Protein AF-A0A510X536-F1 (afdb_monomer_lite)

pLDDT: mean 77.03, std 16.43, range [32.5, 93.69]

Foldseek 3Di:
DVVVVVVCVVVVVVVVVVVCVCVPVVVVVVVVVVVVVVVVVVVVLVVLVVLLVVLVVVCVVPVPDPVSQVSNQVSLCVNLVAGDGSVLLVLLVVDPHSPLLSVLSSVCRQFWDQDPNAIFGPDPPRAQDAPVNLVVLLVVLVVLCVVLVVLLVQLVVCVVVVVDDVVVSVVSNVVSVVSVVVSVVSVVVSVNSVSSNVSNCSRVDPDSPVVPPPDDD

Structure (mmCIF, N/CA/C/O backbone):
data_AF-A0A510X536-F1
#
_entry.id   AF-A0A510X536-F1
#
loop_
_atom_site.group_PDB
_atom_site.id
_atom_site.type_symbol
_atom_site.label_atom_id
_atom_site.label_alt_id
_atom_site.label_comp_id
_atom_site.label_asym_id
_atom_site.label_entity_id
_atom_site.label_seq_id
_atom_site.pdbx_PDB_ins_code
_atom_site.Cartn_x
_atom_site.Cartn_y
_atom_site.Cartn_z
_atom_site.occupancy
_atom_site.B_iso_or_equiv
_atom_site.auth_seq_id
_atom_site.auth_comp_id
_atom_site.auth_asym_id
_atom_site.auth_atom_id
_atom_site.pdbx_PDB_model_num
ATOM 1 N N . MET A 1 1 ? 23.238 -18.818 -50.442 1.00 44.91 1 MET A N 1
ATOM 2 C CA . MET A 1 1 ? 22.640 -18.581 -49.105 1.00 44.91 1 MET A CA 1
ATOM 3 C C . MET A 1 1 ? 21.153 -18.200 -49.123 1.00 44.91 1 MET A C 1
ATOM 5 O O . MET A 1 1 ? 20.556 -18.177 -48.061 1.00 44.91 1 MET A O 1
ATOM 9 N N . LEU A 1 2 ? 20.514 -17.991 -50.284 1.00 41.12 2 LEU A N 1
ATOM 10 C CA . LEU A 1 2 ? 19.054 -17.829 -50.391 1.00 41.12 2 LEU A CA 1
ATOM 11 C C . LEU A 1 2 ? 18.176 -19.094 -50.187 1.00 41.12 2 LEU A C 1
ATOM 13 O O . LEU A 1 2 ? 17.026 -18.912 -49.797 1.00 41.12 2 LEU A O 1
ATOM 17 N N . PRO A 1 3 ? 18.634 -20.356 -50.372 1.00 47.81 3 PRO A N 1
ATOM 18 C CA . PRO A 1 3 ? 17.724 -21.505 -50.254 1.00 47.81 3 PRO A CA 1
ATOM 19 C C . PRO A 1 3 ? 17.401 -21.913 -48.803 1.00 47.81 3 PRO A C 1
ATOM 21 O O . PRO A 1 3 ? 16.377 -22.538 -48.567 1.00 47.81 3 PRO A O 1
ATOM 24 N N . LEU A 1 4 ? 18.211 -21.502 -47.818 1.00 45.06 4 LEU A N 1
ATOM 25 C CA . LEU A 1 4 ? 18.007 -21.838 -46.396 1.00 45.06 4 LEU A CA 1
ATOM 26 C C . LEU A 1 4 ? 16.890 -21.022 -45.716 1.00 45.06 4 LEU A C 1
ATOM 28 O O . LEU A 1 4 ? 16.351 -21.443 -44.695 1.00 45.06 4 LEU A O 1
ATOM 32 N N . LEU A 1 5 ? 16.528 -19.859 -46.271 1.00 42.78 5 LEU A N 1
ATOM 33 C CA . LEU A 1 5 ? 15.439 -19.018 -45.753 1.00 42.78 5 LEU A CA 1
ATOM 34 C C . LEU A 1 5 ? 14.058 -19.491 -46.235 1.00 42.78 5 LEU A C 1
ATOM 36 O O . LEU A 1 5 ? 13.079 -19.352 -45.505 1.00 42.78 5 LEU A O 1
ATOM 40 N N . ALA A 1 6 ? 13.984 -20.105 -47.420 1.00 45.59 6 ALA A N 1
ATOM 41 C CA . ALA A 1 6 ? 12.736 -20.621 -47.984 1.00 45.59 6 ALA A CA 1
ATOM 42 C C . ALA A 1 6 ? 12.195 -21.847 -47.219 1.00 45.59 6 ALA A C 1
ATOM 44 O O . ALA A 1 6 ? 10.983 -22.013 -47.104 1.00 45.59 6 ALA A O 1
ATOM 45 N N . GLU A 1 7 ? 13.073 -22.660 -46.622 1.00 48.22 7 GLU A N 1
ATOM 46 C CA . GLU A 1 7 ? 12.684 -23.837 -45.825 1.00 48.22 7 GLU A CA 1
ATOM 47 C C . GLU A 1 7 ? 12.136 -23.496 -44.428 1.00 48.22 7 GLU A C 1
ATOM 49 O O . GLU A 1 7 ? 11.377 -24.272 -43.848 1.00 48.22 7 GLU A O 1
ATOM 54 N N . LYS A 1 8 ? 12.485 -22.329 -43.872 1.00 44.97 8 LYS A N 1
ATOM 55 C CA . LYS A 1 8 ? 12.095 -21.922 -42.507 1.00 44.97 8 LYS A CA 1
ATOM 56 C C . LYS A 1 8 ? 10.758 -21.168 -42.450 1.00 44.97 8 LYS A C 1
ATOM 58 O O . LYS A 1 8 ? 10.132 -21.130 -41.390 1.00 44.97 8 LYS A O 1
ATOM 63 N N . LEU A 1 9 ? 10.297 -20.603 -43.571 1.00 46.28 9 LEU A N 1
ATOM 64 C CA . LEU A 1 9 ? 9.018 -19.884 -43.673 1.00 46.28 9 LEU A CA 1
ATOM 65 C C . LEU A 1 9 ? 7.777 -20.716 -43.268 1.00 46.28 9 LEU A C 1
ATOM 67 O O . LEU A 1 9 ? 6.958 -20.200 -42.504 1.00 46.28 9 LEU A O 1
ATOM 71 N N . PRO A 1 10 ? 7.610 -21.984 -43.704 1.00 51.50 10 PRO A N 1
ATOM 72 C CA . PRO A 1 10 ? 6.426 -22.770 -43.343 1.00 51.50 10 PRO A CA 1
ATOM 73 C C . PRO A 1 10 ? 6.429 -23.225 -41.873 1.00 51.50 10 PRO A C 1
ATOM 75 O O . PRO A 1 10 ? 5.369 -23.360 -41.267 1.00 51.50 10 PRO A O 1
ATOM 78 N N . GLN A 1 11 ? 7.600 -23.401 -41.248 1.00 53.62 11 GLN A N 1
ATOM 79 C CA . GLN A 1 11 ? 7.686 -23.737 -39.817 1.00 53.62 11 GLN A CA 1
ATOM 80 C C . GLN A 1 11 ? 7.269 -22.559 -38.919 1.00 53.62 11 GLN A C 1
ATOM 82 O O . GLN A 1 11 ? 6.627 -22.765 -37.888 1.00 53.62 11 GLN A O 1
ATOM 87 N N . LEU A 1 12 ? 7.562 -21.322 -39.336 1.00 50.81 12 LEU A N 1
ATOM 88 C CA . LEU A 1 12 ? 7.109 -20.106 -38.654 1.00 50.81 12 LEU A CA 1
ATOM 89 C C . LEU A 1 12 ? 5.592 -19.899 -38.774 1.00 50.81 12 LEU A C 1
ATOM 91 O O . LEU A 1 12 ? 4.971 -19.459 -37.809 1.00 50.81 12 LEU A O 1
ATOM 95 N N . SER A 1 13 ? 4.974 -20.262 -39.906 1.00 55.88 13 SER A N 1
ATOM 96 C CA . SER A 1 13 ? 3.520 -20.119 -40.076 1.00 55.88 13 SER A CA 1
ATOM 97 C C . SER A 1 13 ? 2.725 -21.137 -39.251 1.00 55.88 13 SER A C 1
ATOM 99 O O . SER A 1 13 ? 1.647 -20.806 -38.764 1.00 55.88 13 SER A O 1
ATOM 101 N N . ILE A 1 14 ? 3.263 -22.347 -39.046 1.00 57.50 14 ILE A N 1
ATOM 102 C CA . ILE A 1 14 ? 2.654 -23.386 -38.196 1.00 57.50 14 ILE A CA 1
ATOM 103 C C . ILE A 1 14 ? 2.808 -23.038 -36.706 1.00 57.50 14 ILE A C 1
ATOM 105 O O . ILE A 1 14 ? 1.866 -23.192 -35.930 1.00 57.50 14 ILE A O 1
ATOM 109 N N . ALA A 1 15 ? 3.964 -22.507 -36.295 1.00 58.28 15 ALA A N 1
ATOM 110 C CA . ALA A 1 15 ? 4.158 -22.016 -34.930 1.00 58.28 15 ALA A CA 1
ATOM 111 C C . ALA A 1 15 ? 3.266 -20.796 -34.626 1.00 58.28 15 ALA A C 1
ATOM 113 O O . ALA A 1 15 ? 2.701 -20.702 -33.537 1.00 58.28 15 ALA A O 1
ATOM 114 N N . ALA A 1 16 ? 3.084 -19.893 -35.597 1.00 56.38 16 ALA A N 1
ATOM 115 C CA . ALA A 1 16 ? 2.200 -18.737 -35.469 1.00 56.38 16 ALA A CA 1
ATOM 116 C C . ALA A 1 16 ? 0.717 -19.134 -35.401 1.00 56.38 16 ALA A C 1
ATOM 118 O O . ALA A 1 16 ? -0.017 -18.571 -34.592 1.00 56.38 16 ALA A O 1
ATOM 119 N N . SER A 1 17 ? 0.271 -20.122 -36.186 1.00 56.94 17 SER A N 1
ATOM 120 C CA . SER A 1 17 ? -1.117 -20.601 -36.147 1.00 56.94 17 SER A CA 1
ATOM 1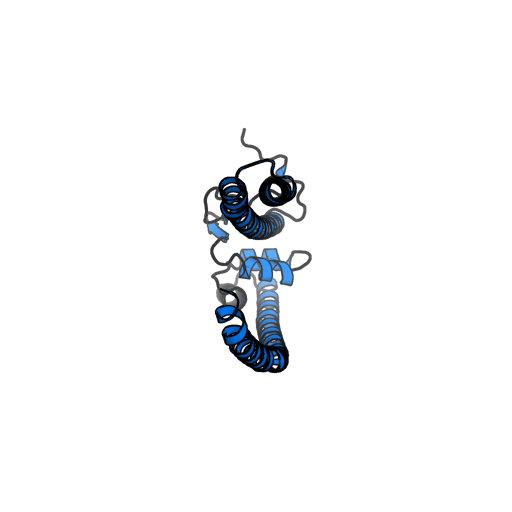21 C C . SER A 1 17 ? -1.435 -21.384 -34.870 1.00 56.94 17 SER A C 1
ATOM 123 O O . SER A 1 17 ? -2.508 -21.188 -34.302 1.00 56.94 17 SER A O 1
ATOM 125 N N . LEU A 1 18 ? -0.491 -22.178 -34.346 1.00 57.47 18 LEU A N 1
ATOM 126 C CA . LEU A 1 18 ? -0.608 -22.818 -33.027 1.00 57.47 18 LEU A CA 1
ATOM 127 C C . LEU A 1 18 ? -0.608 -21.794 -31.884 1.00 57.47 18 LEU A C 1
ATOM 129 O O . LEU A 1 18 ? -1.433 -21.893 -30.975 1.00 57.47 18 LEU A O 1
ATOM 133 N N . ALA A 1 19 ? 0.257 -20.776 -31.943 1.00 55.97 19 ALA A N 1
ATOM 134 C CA . ALA A 1 19 ? 0.254 -19.689 -30.969 1.00 55.97 19 ALA A CA 1
ATOM 135 C C . ALA A 1 19 ? -1.083 -18.931 -30.989 1.00 55.97 19 ALA A C 1
ATOM 137 O O . ALA A 1 19 ? -1.655 -18.700 -29.929 1.00 55.97 19 ALA A O 1
ATOM 138 N N . PHE A 1 20 ? -1.633 -18.623 -32.170 1.00 55.34 20 PHE A N 1
ATOM 139 C CA . PHE A 1 20 ? -2.935 -17.961 -32.323 1.00 55.34 20 PHE A CA 1
ATOM 140 C C . PHE A 1 20 ? -4.100 -18.839 -31.829 1.00 55.34 20 PHE A C 1
ATOM 142 O O . PHE A 1 20 ? -5.000 -18.351 -31.147 1.00 55.34 20 PHE A O 1
ATOM 149 N N . ALA A 1 21 ? -4.056 -20.149 -32.093 1.00 55.78 21 ALA A N 1
ATOM 150 C CA . ALA A 1 21 ? -5.059 -21.112 -31.635 1.00 55.78 21 ALA A CA 1
ATOM 151 C C . ALA A 1 21 ? -5.076 -21.300 -30.105 1.00 55.78 21 ALA A C 1
ATOM 153 O O . ALA A 1 21 ? -6.114 -21.655 -29.554 1.00 55.78 21 ALA A O 1
ATOM 154 N N . ILE A 1 22 ? -3.967 -21.021 -29.410 1.00 57.94 22 ILE A N 1
ATOM 155 C CA . ILE A 1 22 ? -3.882 -21.035 -27.938 1.00 57.94 22 ILE A CA 1
ATOM 156 C C . ILE A 1 22 ? -4.199 -19.642 -27.351 1.00 57.94 22 ILE A C 1
ATOM 158 O O . ILE A 1 22 ? -4.895 -19.538 -26.338 1.00 57.94 22 ILE A O 1
ATOM 162 N N . LEU A 1 23 ? -3.759 -18.558 -28.006 1.00 53.06 23 LEU A N 1
ATOM 163 C CA . LEU A 1 23 ? -3.951 -17.168 -27.559 1.00 53.06 23 LEU A CA 1
ATOM 164 C C . LEU A 1 23 ? -5.370 -16.622 -27.742 1.00 53.06 23 LEU A C 1
ATOM 166 O O . LEU A 1 23 ? -5.718 -15.666 -27.060 1.00 53.06 23 LEU A O 1
ATOM 170 N N . VAL A 1 24 ? -6.191 -17.169 -28.640 1.00 55.91 24 VAL A N 1
ATOM 171 C CA . VAL A 1 24 ? -7.545 -16.642 -28.902 1.00 55.91 24 VAL A CA 1
ATOM 172 C C . VAL A 1 24 ? -8.618 -17.223 -27.961 1.00 55.91 24 VAL A C 1
ATOM 174 O O . VAL A 1 24 ? -9.397 -16.442 -27.404 1.00 55.91 24 VAL A O 1
ATOM 177 N N . PRO A 1 25 ? -8.686 -18.545 -27.702 1.00 54.28 25 PRO A N 1
ATOM 178 C CA . PRO A 1 25 ? -9.652 -19.102 -26.753 1.00 54.28 25 PRO A CA 1
ATOM 179 C C . PRO A 1 25 ? -9.157 -19.079 -25.298 1.00 54.28 25 PRO A C 1
ATOM 181 O O . PRO A 1 25 ? -9.984 -18.992 -24.388 1.00 54.28 25 PRO A O 1
ATOM 184 N N . GLY A 1 26 ? -7.837 -19.097 -25.060 1.00 53.91 26 GLY A N 1
ATOM 185 C CA . GLY A 1 26 ? -7.241 -19.113 -23.718 1.00 53.91 26 GLY A CA 1
ATOM 186 C C . GLY A 1 26 ? -7.678 -17.933 -22.840 1.00 53.91 26 GLY A C 1
ATOM 187 O O . GLY A 1 26 ? -8.227 -18.158 -21.761 1.00 53.91 26 GLY A O 1
ATOM 188 N N . PRO A 1 27 ? -7.545 -16.675 -23.302 1.00 53.34 27 PRO A N 1
ATOM 189 C CA . PRO A 1 27 ? -8.026 -15.511 -22.572 1.00 53.34 27 PRO A CA 1
ATOM 190 C C . PRO A 1 27 ? -9.543 -15.518 -22.408 1.00 53.34 27 PRO A C 1
ATOM 192 O O . PRO A 1 27 ? -10.022 -15.126 -21.356 1.00 53.34 27 PRO A O 1
ATOM 195 N N . ARG A 1 28 ? -10.317 -15.988 -23.397 1.00 51.59 28 ARG A N 1
ATOM 196 C CA . ARG A 1 28 ? -11.790 -15.967 -23.348 1.00 51.59 28 ARG A CA 1
ATOM 197 C C . ARG A 1 28 ? -12.356 -16.929 -22.295 1.00 51.59 28 ARG A C 1
ATOM 199 O O . ARG A 1 28 ? -13.257 -16.535 -21.561 1.00 51.59 28 ARG A O 1
ATOM 206 N N . LEU A 1 29 ? -11.786 -18.130 -22.165 1.00 54.78 29 LEU A N 1
ATOM 207 C CA . LEU A 1 29 ? -12.090 -19.069 -21.073 1.00 54.78 29 LEU A CA 1
ATOM 208 C C . LEU A 1 29 ? -11.626 -18.520 -19.714 1.00 54.78 29 LEU A C 1
ATOM 210 O O . LEU A 1 29 ? -12.370 -18.589 -18.737 1.00 54.78 29 LEU A O 1
ATOM 214 N N . PHE A 1 30 ? -10.452 -17.880 -19.658 1.00 52.81 30 PHE A N 1
ATOM 215 C CA . PHE A 1 30 ? -9.979 -17.193 -18.450 1.00 52.81 30 PHE A CA 1
ATOM 216 C C . PHE A 1 30 ? -10.938 -16.059 -18.036 1.00 52.81 30 PHE A C 1
ATOM 218 O O . PHE A 1 30 ? -11.309 -15.960 -16.872 1.00 52.81 30 PHE A O 1
ATOM 225 N N . PHE A 1 31 ? -11.409 -15.248 -18.989 1.00 50.28 31 PHE A N 1
ATOM 226 C CA . PHE A 1 31 ? -12.319 -14.117 -18.779 1.00 50.28 31 PHE A CA 1
ATOM 227 C C . PHE A 1 31 ? -13.769 -14.513 -18.480 1.00 50.28 31 PHE A C 1
ATOM 229 O O . PHE A 1 31 ? -14.487 -13.667 -17.962 1.00 50.28 31 PHE A O 1
ATOM 236 N N . GLN A 1 32 ? -14.214 -15.740 -18.769 1.00 56.47 32 GLN A N 1
ATOM 237 C CA . GLN A 1 32 ? -15.540 -16.224 -18.353 1.00 56.47 32 GLN A CA 1
ATOM 238 C C . GLN A 1 32 ? -15.539 -16.773 -16.920 1.00 56.47 32 GLN A C 1
ATOM 240 O O . GLN A 1 32 ? -16.511 -16.580 -16.200 1.00 56.47 32 GLN A O 1
ATOM 245 N N . ILE A 1 33 ? -14.426 -17.358 -16.467 1.00 54.97 33 ILE A N 1
ATOM 246 C CA . ILE A 1 33 ? -14.274 -17.877 -15.096 1.00 54.97 33 ILE A CA 1
ATOM 247 C C . ILE A 1 33 ? -13.870 -16.753 -14.112 1.00 54.97 33 ILE A C 1
ATOM 249 O O . ILE A 1 33 ? -14.282 -16.732 -12.952 1.00 54.97 33 ILE A O 1
ATOM 253 N N . LEU A 1 34 ? -13.100 -15.756 -14.566 1.00 52.03 34 LEU A N 1
ATOM 254 C CA . LEU A 1 34 ? -12.674 -14.603 -13.758 1.00 52.03 34 LEU A CA 1
ATOM 255 C C . LEU A 1 34 ? -13.789 -13.741 -13.128 1.00 52.03 34 LEU A C 1
ATOM 257 O O . LEU A 1 34 ? -13.564 -13.285 -12.001 1.00 52.03 34 LEU A O 1
ATOM 261 N N . PRO A 1 35 ? -14.923 -13.429 -13.791 1.00 52.88 35 PRO A N 1
ATOM 262 C CA . PRO A 1 35 ? -15.978 -12.614 -13.201 1.00 52.88 35 PRO A CA 1
ATOM 263 C C . PRO A 1 35 ? -16.624 -13.330 -12.020 1.00 52.88 35 PRO A C 1
ATOM 265 O O . PRO A 1 35 ? -16.736 -12.712 -10.969 1.00 52.88 35 PRO A O 1
ATOM 268 N N . GLU A 1 36 ? -16.901 -14.633 -12.113 1.00 53.78 36 GLU A N 1
ATOM 269 C CA . GLU A 1 36 ? -17.460 -15.407 -10.996 1.00 53.78 36 GLU A CA 1
ATOM 270 C C . GLU A 1 36 ? -16.497 -15.476 -9.806 1.00 53.78 36 GLU A C 1
ATOM 272 O O . GLU A 1 36 ? -16.908 -15.279 -8.665 1.00 53.78 36 GLU A O 1
ATOM 277 N N . TRP A 1 37 ? -15.193 -15.639 -10.051 1.00 50.81 37 TRP A N 1
ATOM 278 C CA . TRP A 1 37 ? -14.184 -15.640 -8.985 1.00 50.81 37 TRP A CA 1
ATOM 279 C C . TRP A 1 37 ? -13.983 -14.256 -8.362 1.00 50.81 37 TRP A C 1
ATOM 281 O O . TRP A 1 37 ? -13.797 -14.133 -7.149 1.00 50.81 37 TRP A O 1
ATOM 291 N N . ARG A 1 38 ? -14.016 -13.184 -9.167 1.00 54.28 38 ARG A N 1
ATOM 292 C CA . ARG A 1 38 ? -13.979 -11.805 -8.657 1.00 54.28 38 ARG A CA 1
ATOM 293 C C . ARG A 1 38 ? -15.238 -11.475 -7.871 1.00 54.28 38 ARG A C 1
ATOM 295 O O . ARG A 1 38 ? -15.121 -10.807 -6.849 1.00 5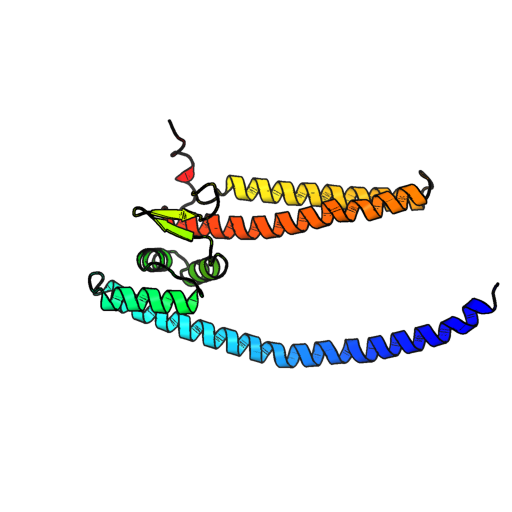4.28 38 ARG A O 1
ATOM 302 N N . GLU A 1 39 ? -16.401 -11.928 -8.319 1.00 55.59 39 GLU A N 1
ATOM 303 C CA . GLU A 1 39 ? -17.681 -11.692 -7.659 1.00 55.59 39 GLU A CA 1
ATOM 304 C C . GLU A 1 39 ? -17.824 -12.506 -6.378 1.00 55.59 39 GLU A C 1
ATOM 306 O O . GLU A 1 39 ? -18.182 -11.924 -5.359 1.00 55.59 39 GLU A O 1
ATOM 311 N N . GLN A 1 40 ? -17.450 -13.788 -6.362 1.00 58.47 40 GLN A N 1
ATOM 312 C CA . GLN A 1 40 ? -17.396 -14.595 -5.137 1.00 58.47 40 GLN A CA 1
ATOM 313 C C . GLN A 1 40 ? -16.410 -14.007 -4.128 1.00 58.47 40 GLN A C 1
ATOM 315 O O . GLN A 1 40 ? -16.752 -13.827 -2.962 1.00 58.47 40 GLN A O 1
ATOM 320 N N . LYS A 1 41 ? -15.212 -13.606 -4.574 1.00 59.78 41 LYS A N 1
ATOM 321 C CA . LYS A 1 41 ? -14.222 -12.947 -3.709 1.00 59.78 41 LYS A CA 1
ATOM 322 C C . LYS A 1 41 ? -14.685 -11.568 -3.238 1.00 59.78 41 LYS A C 1
ATOM 324 O O . LYS A 1 41 ? -14.268 -11.111 -2.176 1.00 59.78 41 LYS A O 1
ATOM 329 N N . ARG A 1 42 ? -15.516 -10.870 -4.018 1.00 60.38 42 ARG A N 1
ATOM 330 C CA . ARG A 1 42 ? -16.121 -9.596 -3.616 1.00 60.38 42 ARG A CA 1
ATOM 331 C C . ARG A 1 42 ? -17.222 -9.830 -2.584 1.00 60.38 42 ARG A C 1
ATOM 333 O O . ARG A 1 42 ? -17.150 -9.194 -1.544 1.00 60.38 42 ARG A O 1
ATOM 340 N N . LYS A 1 43 ? -18.141 -10.776 -2.816 1.00 61.56 43 LYS A N 1
ATOM 341 C CA . LYS A 1 43 ? -19.199 -11.178 -1.872 1.00 61.56 43 LYS A CA 1
ATOM 342 C C . LYS A 1 43 ? -18.618 -11.632 -0.534 1.00 61.56 43 LYS A C 1
ATOM 344 O O . LYS A 1 43 ? -18.979 -11.066 0.489 1.00 61.56 43 LYS A O 1
ATOM 349 N N . SER A 1 44 ? -17.616 -12.516 -0.549 1.00 66.94 44 SER A N 1
ATOM 350 C CA . SER A 1 44 ? -16.973 -12.987 0.685 1.00 66.94 44 SER A CA 1
ATOM 351 C C . SER A 1 44 ? -16.280 -11.856 1.453 1.00 66.94 44 SER A C 1
ATOM 353 O O . SER A 1 44 ? -16.267 -11.847 2.676 1.00 66.94 44 SER A O 1
ATOM 355 N N . ASN A 1 45 ? -15.685 -10.879 0.757 1.00 72.88 45 ASN A N 1
ATOM 356 C CA . ASN A 1 45 ? -15.069 -9.729 1.422 1.00 72.88 45 ASN A CA 1
ATOM 357 C C . ASN A 1 45 ? -16.115 -8.762 1.991 1.00 72.88 45 ASN A C 1
ATOM 359 O O . ASN A 1 45 ? -15.829 -8.124 3.000 1.00 72.88 45 ASN A O 1
ATOM 363 N N . THR A 1 46 ? -17.277 -8.626 1.348 1.00 79.69 46 THR A N 1
ATOM 364 C CA . THR A 1 46 ? -18.376 -7.797 1.856 1.00 79.69 46 THR A CA 1
ATOM 365 C C . THR A 1 46 ? -18.977 -8.423 3.109 1.00 79.69 46 THR A C 1
ATOM 367 O O . THR A 1 46 ? -19.051 -7.748 4.122 1.00 79.69 46 THR A O 1
ATOM 370 N N . GLU A 1 47 ? -19.261 -9.727 3.105 1.00 84.00 47 GLU A N 1
ATOM 371 C CA . GLU A 1 47 ? -19.805 -10.437 4.275 1.00 84.00 47 GLU A CA 1
ATOM 372 C C . GLU A 1 47 ? -18.876 -10.355 5.500 1.00 84.00 47 GLU A C 1
ATOM 374 O O . GLU A 1 47 ? -19.320 -10.083 6.616 1.00 84.00 47 GLU A O 1
ATOM 379 N N . VAL A 1 48 ? -17.563 -10.529 5.302 1.00 85.12 48 VAL A N 1
ATOM 380 C CA . VAL A 1 48 ? -16.573 -10.384 6.386 1.00 85.12 48 VAL A CA 1
ATOM 381 C C . VAL A 1 48 ? -16.505 -8.933 6.884 1.00 85.12 48 VAL A C 1
ATOM 383 O O . VAL A 1 48 ? -16.303 -8.698 8.075 1.00 85.12 48 VAL A O 1
ATOM 386 N N . PHE A 1 49 ? -16.690 -7.950 5.997 1.00 86.50 49 PHE A N 1
ATOM 387 C CA . PHE A 1 49 ? -16.736 -6.539 6.380 1.00 86.50 49 PHE A CA 1
ATOM 388 C C . PHE A 1 49 ? -18.018 -6.182 7.142 1.00 86.50 49 PHE A C 1
ATOM 390 O O . PHE A 1 49 ? -17.950 -5.477 8.143 1.00 86.50 49 PHE A O 1
ATOM 397 N N . ASP A 1 50 ? -19.168 -6.703 6.724 1.00 87.81 50 ASP A N 1
ATOM 398 C CA . ASP A 1 50 ? -20.448 -6.484 7.400 1.00 87.81 50 ASP A CA 1
ATOM 399 C C . ASP A 1 50 ? -20.417 -7.067 8.818 1.00 87.81 50 ASP A C 1
ATOM 401 O O . ASP A 1 50 ? -20.839 -6.417 9.776 1.00 87.81 50 ASP A O 1
ATOM 405 N N . ARG A 1 51 ? -19.797 -8.244 8.985 1.00 89.62 51 ARG A N 1
ATOM 406 C CA . ARG A 1 51 ? -19.531 -8.822 10.308 1.00 89.62 51 ARG A CA 1
ATOM 407 C C . ARG A 1 51 ? -18.653 -7.913 11.167 1.00 89.62 51 ARG A C 1
ATOM 409 O O . ARG A 1 51 ? -18.937 -7.727 12.346 1.00 89.62 51 ARG A O 1
ATOM 416 N N . LEU A 1 52 ? -17.603 -7.331 10.585 1.00 91.25 52 LEU A N 1
ATOM 417 C CA . LEU A 1 52 ? -16.734 -6.376 11.275 1.00 91.25 52 LEU A CA 1
ATOM 418 C C . LEU A 1 52 ? -17.503 -5.115 11.710 1.00 91.25 52 LEU A C 1
ATOM 420 O O . LEU A 1 52 ? -17.287 -4.631 12.820 1.00 91.25 52 LEU A O 1
ATOM 424 N N . CYS A 1 53 ? -18.412 -4.607 10.873 1.00 91.06 53 CYS A N 1
ATOM 425 C CA . CYS A 1 53 ? -19.286 -3.478 11.204 1.00 91.06 53 CYS A CA 1
ATOM 426 C C . CYS A 1 53 ? -20.219 -3.794 12.380 1.00 91.06 53 CYS A C 1
ATOM 428 O O . CYS A 1 53 ? -20.372 -2.964 13.275 1.00 91.06 53 CYS A O 1
ATOM 430 N N . GLU A 1 54 ? -20.811 -4.989 12.405 1.00 93.25 54 GLU A N 1
ATOM 431 C CA . GLU A 1 54 ? -21.727 -5.390 13.477 1.00 93.25 54 GLU A CA 1
ATOM 432 C C . GLU A 1 54 ? -21.005 -5.529 14.823 1.00 93.25 54 GLU A C 1
ATOM 434 O O . GLU A 1 54 ? -21.469 -5.016 15.841 1.00 93.25 54 GLU A O 1
ATOM 439 N N . VAL A 1 55 ? -19.814 -6.131 14.830 1.00 93.00 55 VAL A N 1
ATOM 440 C CA . VAL A 1 55 ? -18.991 -6.211 16.047 1.00 93.00 55 VAL A CA 1
ATOM 441 C C . VAL A 1 55 ? -18.522 -4.819 16.485 1.00 93.00 55 VAL A C 1
ATOM 443 O O . VAL A 1 55 ? -18.474 -4.526 17.678 1.00 93.00 55 VAL A O 1
ATOM 446 N N . TYR A 1 56 ? -18.230 -3.916 15.542 1.00 93.56 56 TYR A N 1
ATOM 447 C CA . TYR A 1 56 ? -17.905 -2.528 15.877 1.00 93.56 56 TYR A CA 1
ATOM 448 C C . TYR A 1 56 ? -19.085 -1.780 16.514 1.00 93.56 56 TYR A C 1
ATOM 450 O O . TYR A 1 56 ? -18.876 -0.969 17.417 1.00 93.56 56 TYR A O 1
ATOM 458 N N . ARG A 1 57 ? -20.322 -2.067 16.090 1.00 92.94 57 ARG A N 1
ATOM 459 C CA . ARG A 1 57 ? -21.536 -1.511 16.705 1.00 92.94 57 ARG A CA 1
ATOM 460 C C . ARG A 1 57 ? -21.632 -1.902 18.180 1.00 92.94 57 ARG A C 1
ATOM 462 O O . ARG A 1 57 ? -21.787 -1.022 19.020 1.00 92.94 57 ARG A O 1
ATOM 469 N N . GLN A 1 58 ? -21.421 -3.181 18.488 1.00 92.94 58 GLN A N 1
ATOM 470 C CA . GLN A 1 58 ? -21.383 -3.694 19.865 1.00 92.94 58 GLN A CA 1
ATOM 471 C C . GLN A 1 58 ? -20.241 -3.062 20.675 1.00 92.94 58 GLN A C 1
ATOM 473 O O . GLN A 1 58 ? -20.447 -2.587 21.789 1.00 92.94 58 GLN A O 1
ATOM 478 N N . TYR A 1 59 ? -19.049 -2.954 20.079 1.00 92.75 59 TYR A N 1
ATOM 479 C CA . TYR A 1 59 ? -17.895 -2.296 20.699 1.00 92.75 59 TYR A CA 1
ATOM 480 C C . TYR A 1 59 ? -18.143 -0.813 21.012 1.00 92.75 59 TYR A C 1
ATOM 482 O O . TYR A 1 59 ? -17.636 -0.290 22.000 1.00 92.75 59 TYR A O 1
ATOM 490 N N . ARG A 1 60 ? -18.922 -0.109 20.182 1.00 91.38 60 ARG A N 1
ATOM 491 C CA . ARG A 1 60 ? -19.276 1.295 20.426 1.00 91.38 60 ARG A CA 1
ATOM 492 C C . ARG A 1 60 ? -20.190 1.455 21.642 1.00 91.38 60 ARG A C 1
ATOM 494 O O . ARG A 1 60 ? -20.086 2.468 22.327 1.00 91.38 60 ARG A O 1
ATOM 501 N N . GLU A 1 61 ? -21.076 0.493 21.880 1.00 91.94 61 GLU A N 1
ATOM 502 C CA . GLU A 1 61 ? -21.994 0.488 23.024 1.00 91.94 61 GLU A CA 1
ATOM 503 C C . GLU A 1 61 ? -21.278 0.075 24.319 1.00 91.94 61 GLU A C 1
ATOM 505 O O . GLU A 1 61 ? -21.542 0.653 25.372 1.00 91.94 61 GLU A O 1
ATOM 510 N N . GLN A 1 62 ? -20.344 -0.880 24.239 1.00 91.44 62 GLN A N 1
ATOM 511 C CA . GLN A 1 62 ? -19.622 -1.438 25.389 1.00 91.44 62 GLN A CA 1
ATOM 512 C C . GLN A 1 62 ? -18.107 -1.533 25.110 1.00 91.44 62 GLN A C 1
ATOM 514 O O . GLN A 1 62 ? -17.568 -2.621 24.899 1.00 91.44 62 GLN A O 1
ATOM 519 N N . PRO A 1 63 ? -17.378 -0.400 25.110 1.00 86.62 63 PRO A N 1
ATOM 520 C CA . PRO A 1 63 ? -15.955 -0.371 24.756 1.00 86.62 63 PRO A CA 1
ATOM 521 C C . PRO A 1 63 ? -15.037 -0.977 25.825 1.00 86.62 63 PRO A C 1
ATOM 523 O O . PRO A 1 63 ? -13.859 -1.211 25.544 1.00 86.62 63 PRO A O 1
ATOM 526 N N . ASP A 1 64 ? -15.548 -1.198 27.039 1.00 90.25 64 ASP A N 1
ATOM 527 C CA . ASP A 1 64 ? -14.799 -1.735 28.179 1.00 90.25 64 ASP A CA 1
ATOM 528 C C . ASP A 1 64 ? -14.898 -3.251 28.349 1.00 90.25 64 ASP A C 1
ATOM 530 O O . ASP A 1 64 ? -14.153 -3.814 29.145 1.00 90.25 64 ASP A O 1
ATOM 534 N N . ASP A 1 65 ? -15.738 -3.916 27.555 1.00 93.50 65 ASP A N 1
ATOM 535 C CA . ASP A 1 65 ? -15.848 -5.372 27.560 1.00 93.50 65 ASP A CA 1
ATOM 536 C C . ASP A 1 65 ? -14.689 -6.019 26.778 1.00 93.50 65 ASP A C 1
ATOM 538 O O . ASP A 1 65 ? -14.524 -5.833 25.564 1.00 93.50 65 ASP A O 1
ATOM 542 N N . ASP A 1 66 ? -13.883 -6.813 27.482 1.00 91.44 66 ASP A N 1
ATOM 543 C CA . ASP A 1 66 ? -12.748 -7.538 26.916 1.00 91.44 66 ASP A CA 1
ATOM 544 C C . ASP A 1 66 ? -13.168 -8.614 25.902 1.00 91.44 66 ASP A C 1
ATOM 546 O O . ASP A 1 66 ? -12.433 -8.862 24.940 1.00 91.44 66 ASP A O 1
ATOM 550 N N . ALA A 1 67 ? -14.359 -9.207 26.041 1.00 93.50 67 ALA A N 1
ATOM 551 C CA . ALA A 1 67 ? -14.873 -10.182 25.081 1.00 93.50 67 ALA A CA 1
ATOM 552 C C . ALA A 1 67 ? -15.177 -9.518 23.729 1.00 93.50 67 ALA A C 1
ATOM 554 O O . ALA A 1 67 ? -14.763 -10.015 22.676 1.00 93.50 67 ALA A O 1
ATOM 555 N N . ILE A 1 68 ? -15.826 -8.351 23.756 1.00 91.94 68 ILE A N 1
ATOM 556 C CA . ILE A 1 68 ? -16.160 -7.583 22.550 1.00 91.94 68 ILE A CA 1
ATOM 557 C C . ILE A 1 68 ? -14.888 -7.028 21.897 1.00 91.94 68 ILE A C 1
ATOM 559 O O . ILE A 1 68 ? -14.751 -7.072 20.670 1.00 91.94 68 ILE A O 1
ATOM 563 N N . ARG A 1 69 ? -13.910 -6.570 22.693 1.00 92.94 69 ARG A N 1
ATOM 564 C CA . ARG A 1 69 ? -12.581 -6.169 22.193 1.00 92.94 69 ARG A CA 1
ATOM 565 C C . ARG A 1 69 ? -11.905 -7.303 21.431 1.00 92.94 69 ARG A C 1
ATOM 567 O O . ARG A 1 69 ? -11.497 -7.103 20.287 1.00 92.94 69 ARG A O 1
ATOM 574 N N . ALA A 1 70 ? -11.821 -8.488 22.032 1.00 92.38 70 ALA A N 1
ATOM 575 C CA . ALA A 1 70 ? -11.211 -9.654 21.400 1.00 92.38 70 ALA A CA 1
ATOM 576 C C . ALA A 1 70 ? -11.956 -10.064 20.119 1.00 92.38 70 ALA A C 1
ATOM 578 O O . ALA A 1 70 ? -11.331 -10.372 19.102 1.00 92.38 70 ALA A O 1
ATOM 579 N N . GLN A 1 71 ? -13.290 -10.005 20.125 1.00 93.38 71 GLN A N 1
ATOM 580 C CA . GLN A 1 71 ? -14.110 -10.299 18.949 1.00 93.38 71 GLN A CA 1
ATOM 581 C C . GLN A 1 71 ? -13.888 -9.288 17.814 1.00 93.38 71 GLN A C 1
ATOM 583 O O . GLN A 1 71 ? -13.856 -9.670 16.636 1.00 93.38 71 GLN A O 1
ATOM 588 N N . LEU A 1 72 ? -13.705 -8.006 18.147 1.00 93.69 72 LEU A N 1
ATOM 589 C CA . LEU A 1 72 ? -13.407 -6.956 17.177 1.00 93.69 72 LEU A CA 1
ATOM 590 C C . LEU A 1 72 ? -12.025 -7.163 16.551 1.00 93.69 72 LEU A C 1
ATOM 592 O O . LEU A 1 72 ? -11.889 -7.086 15.330 1.00 93.69 72 LEU A O 1
ATOM 596 N N . GLU A 1 73 ? -11.013 -7.476 17.364 1.00 92.94 73 GLU A N 1
ATOM 597 C CA . GLU A 1 73 ? -9.658 -7.783 16.887 1.00 92.94 73 GLU A CA 1
ATOM 598 C C . GLU A 1 73 ? -9.636 -9.038 16.017 1.00 92.94 73 GLU A C 1
ATOM 600 O O . GLU A 1 73 ? -9.001 -9.045 14.960 1.00 92.94 73 GLU A O 1
ATOM 605 N N . PHE A 1 74 ? -10.383 -10.076 16.396 1.00 93.00 74 PHE A N 1
ATOM 606 C CA . PHE A 1 74 ? -10.526 -11.290 15.598 1.00 93.00 74 PHE A CA 1
ATOM 607 C C . PHE A 1 74 ? -11.171 -11.001 14.237 1.00 93.00 74 PHE A C 1
ATOM 609 O O . PHE A 1 74 ? -10.634 -11.387 13.198 1.00 93.00 74 PHE A O 1
ATOM 616 N N . SER A 1 75 ? -12.279 -10.259 14.222 1.00 91.62 75 SER A N 1
ATOM 617 C CA . SER A 1 75 ? -12.990 -9.905 12.984 1.00 91.62 75 SER A CA 1
ATOM 618 C C . SER A 1 75 ? -12.132 -9.017 12.077 1.00 91.62 75 SER A C 1
ATOM 620 O O . SER A 1 75 ? -12.068 -9.220 10.862 1.00 91.62 75 SER A O 1
ATOM 622 N N . ALA A 1 76 ? -11.407 -8.060 12.661 1.00 91.19 76 ALA A N 1
ATOM 623 C CA . ALA A 1 76 ? -10.485 -7.206 11.921 1.00 91.19 76 ALA A CA 1
ATOM 624 C C . ALA A 1 76 ? -9.302 -8.007 11.367 1.00 91.19 76 ALA A C 1
ATOM 626 O O . ALA A 1 76 ? -8.847 -7.744 10.249 1.00 91.19 76 ALA A O 1
ATOM 627 N N . THR A 1 77 ? -8.849 -9.014 12.116 1.00 90.75 77 THR A N 1
ATOM 628 C CA . THR A 1 77 ? -7.796 -9.937 11.697 1.00 90.75 77 THR A CA 1
ATOM 629 C C . THR A 1 77 ? -8.237 -10.815 10.540 1.00 90.75 77 THR A C 1
ATOM 631 O O . THR A 1 77 ? -7.483 -10.974 9.578 1.00 90.75 77 THR A O 1
ATOM 634 N N . ASP A 1 78 ? -9.471 -11.314 10.562 1.00 89.81 78 ASP A N 1
ATOM 635 C CA . ASP A 1 78 ? -10.011 -12.096 9.457 1.00 89.81 78 ASP A CA 1
ATOM 636 C C . ASP A 1 78 ? -10.164 -11.256 8.176 1.00 89.81 78 ASP A C 1
ATOM 638 O O . ASP A 1 78 ? -9.806 -11.711 7.085 1.00 89.81 78 ASP A O 1
ATOM 642 N N . TYR A 1 79 ? -10.582 -9.991 8.287 1.00 88.06 79 TYR A N 1
ATOM 643 C CA . TYR A 1 79 ? -10.667 -9.092 7.131 1.00 88.06 79 TYR A CA 1
ATOM 644 C C . TYR A 1 79 ? -9.286 -8.693 6.583 1.00 88.06 79 TYR A C 1
ATOM 646 O O . TYR A 1 79 ? -9.019 -8.792 5.378 1.00 88.06 79 TYR A O 1
ATOM 654 N N . CYS A 1 80 ? -8.392 -8.229 7.462 1.00 86.00 80 CYS A N 1
ATOM 655 C CA . CYS A 1 80 ? -7.090 -7.680 7.080 1.00 86.00 80 CYS A CA 1
ATOM 656 C C . CYS A 1 80 ? -6.029 -8.755 6.824 1.00 86.00 80 CYS A C 1
ATOM 658 O O . CYS A 1 80 ? -4.986 -8.443 6.246 1.00 86.00 80 CYS A O 1
ATOM 660 N N . LYS A 1 81 ? -6.289 -10.004 7.233 1.00 86.88 81 LYS A N 1
ATOM 661 C CA . LYS A 1 81 ? -5.333 -11.124 7.238 1.00 86.88 81 LYS A CA 1
ATOM 662 C C . LYS A 1 81 ? -4.055 -10.813 8.034 1.00 86.88 81 LYS A C 1
ATOM 664 O O . LYS A 1 81 ? -2.981 -11.315 7.724 1.00 86.88 81 LYS A O 1
ATOM 669 N N . THR A 1 82 ? -4.181 -9.961 9.052 1.00 85.06 82 THR A N 1
ATOM 670 C CA . THR A 1 82 ? -3.136 -9.600 10.021 1.00 85.06 82 THR A CA 1
ATOM 671 C C . THR A 1 82 ? -3.759 -9.152 11.317 1.00 85.06 82 THR A C 1
ATOM 673 O O . THR A 1 82 ? -4.874 -8.645 11.301 1.00 85.06 82 THR A O 1
ATOM 676 N N . HIS A 1 83 ? -3.020 -9.271 12.410 1.00 85.31 83 HIS A N 1
ATOM 677 C CA . HIS A 1 83 ? -3.455 -8.761 13.694 1.00 85.31 83 HIS A CA 1
ATOM 678 C C . HIS A 1 83 ? -3.654 -7.236 13.647 1.00 85.31 83 HIS A C 1
ATOM 680 O O . HIS A 1 83 ? -2.710 -6.478 13.411 1.00 85.31 83 HIS A O 1
ATOM 686 N N . VAL A 1 84 ? -4.880 -6.781 13.912 1.00 87.12 84 VAL A N 1
ATOM 687 C CA . VAL A 1 84 ? -5.239 -5.359 13.990 1.00 87.12 84 VAL A CA 1
ATOM 688 C C . VAL A 1 84 ? -5.803 -5.069 15.374 1.00 87.12 84 VAL A C 1
ATOM 690 O O . VAL A 1 84 ? -6.820 -5.631 15.760 1.00 87.12 84 VAL A O 1
ATOM 693 N N . ASN A 1 85 ? -5.157 -4.160 16.107 1.00 89.94 85 ASN A N 1
ATOM 694 C CA . ASN A 1 85 ? -5.611 -3.752 17.435 1.00 89.94 85 ASN A CA 1
ATOM 695 C C . ASN A 1 85 ? -6.963 -3.016 17.365 1.00 89.94 85 ASN A C 1
ATOM 697 O O . ASN A 1 85 ? -7.152 -2.167 16.487 1.00 89.94 85 ASN A O 1
ATOM 701 N N . HIS A 1 86 ? -7.858 -3.268 18.323 1.00 88.50 86 HIS A N 1
ATOM 702 C CA . HIS A 1 86 ? -9.210 -2.691 18.379 1.00 88.50 86 HIS A CA 1
ATOM 703 C C . HIS A 1 86 ? -9.226 -1.156 18.283 1.00 88.50 86 HIS A C 1
ATOM 705 O O . HIS A 1 86 ? -10.117 -0.579 17.659 1.00 88.50 86 HIS A O 1
ATOM 711 N N . ARG A 1 87 ? -8.210 -0.465 18.823 1.00 87.94 87 ARG A N 1
ATOM 712 C CA . ARG A 1 87 ? -8.105 1.001 18.720 1.00 87.94 87 ARG A CA 1
ATOM 713 C C . ARG A 1 87 ? -7.908 1.463 17.279 1.00 87.94 87 ARG A C 1
ATOM 715 O O . ARG A 1 87 ? -8.470 2.481 16.888 1.00 87.94 87 ARG A O 1
ATOM 722 N N . LEU A 1 88 ? -7.152 0.712 16.474 1.00 87.88 88 LEU A N 1
ATOM 723 C CA . LEU A 1 88 ? -6.942 1.030 15.058 1.00 87.88 88 LEU A CA 1
ATOM 724 C C . LEU A 1 88 ? -8.231 0.849 14.265 1.00 87.88 88 LEU A C 1
ATOM 726 O O . LEU A 1 88 ? -8.541 1.665 13.403 1.00 87.88 88 LEU A O 1
ATOM 730 N N . VAL A 1 89 ? -8.987 -0.201 14.595 1.00 89.75 89 VAL A N 1
ATOM 731 C CA . VAL A 1 89 ? -10.311 -0.477 14.028 1.00 89.75 89 VAL A CA 1
ATOM 732 C C . VAL A 1 89 ? -11.250 0.693 14.326 1.00 89.75 89 VAL A C 1
ATOM 734 O O . VAL A 1 89 ? -11.857 1.244 13.412 1.00 89.75 89 VAL A O 1
ATOM 737 N N . ALA A 1 90 ? -11.293 1.148 15.581 1.00 89.75 90 ALA A N 1
ATOM 738 C CA . ALA A 1 90 ? -12.122 2.278 15.984 1.00 89.75 90 ALA A CA 1
ATOM 739 C C . ALA A 1 90 ? -11.738 3.595 15.290 1.00 89.75 90 ALA A C 1
ATOM 741 O O . ALA A 1 90 ? -12.626 4.352 14.901 1.00 89.75 90 ALA A O 1
ATOM 742 N N . ILE A 1 91 ? -10.441 3.865 15.104 1.00 87.56 91 ILE A N 1
ATOM 743 C CA . ILE A 1 91 ? -9.960 5.035 14.351 1.00 87.56 91 ILE A CA 1
ATOM 744 C C . ILE A 1 91 ? -10.343 4.917 12.867 1.00 87.56 91 ILE A C 1
ATOM 746 O O . ILE A 1 91 ? -10.847 5.876 12.288 1.00 87.56 91 ILE A O 1
ATOM 750 N N . ALA A 1 92 ? -10.186 3.740 12.257 1.00 87.81 92 ALA A N 1
ATOM 751 C CA . ALA A 1 92 ? -10.556 3.511 10.862 1.00 87.81 92 ALA A CA 1
ATOM 752 C C . ALA A 1 92 ? -12.056 3.739 10.609 1.00 87.81 92 ALA A C 1
ATOM 754 O O . ALA A 1 92 ? -12.414 4.387 9.625 1.00 87.81 92 ALA A O 1
ATOM 755 N N . PHE A 1 93 ? -12.929 3.283 11.512 1.00 88.31 93 PHE A N 1
ATOM 756 C CA . PHE A 1 93 ? -14.375 3.520 11.420 1.00 88.31 93 PHE A CA 1
ATOM 757 C C . PHE A 1 93 ? -14.794 4.983 11.612 1.00 88.31 93 PHE A C 1
ATOM 759 O O . PHE A 1 93 ? -15.874 5.358 11.169 1.00 88.31 93 PHE A O 1
ATOM 766 N N . ARG A 1 94 ? -13.950 5.815 12.234 1.00 87.62 94 ARG A N 1
ATOM 767 C CA . ARG A 1 94 ? -14.176 7.265 12.367 1.00 87.62 94 ARG A CA 1
ATOM 768 C C . ARG A 1 94 ? -13.692 8.074 11.162 1.00 87.62 94 ARG A C 1
ATOM 770 O O . ARG A 1 94 ? -13.960 9.267 11.104 1.00 87.62 94 ARG A O 1
ATOM 777 N N . SER A 1 95 ? -12.957 7.459 10.238 1.00 85.75 95 SER A N 1
ATOM 778 C CA . SER A 1 95 ? -12.518 8.124 9.009 1.00 85.75 95 SER A CA 1
ATOM 779 C C . SER A 1 95 ? -13.661 8.268 8.004 1.00 85.75 95 SER A C 1
ATOM 781 O O . SER A 1 95 ? -14.602 7.475 8.016 1.00 85.75 95 SER A O 1
ATOM 783 N N . ASP A 1 96 ? -13.518 9.200 7.061 1.00 77.69 96 ASP A N 1
ATOM 784 C CA . ASP A 1 96 ? -14.505 9.436 5.997 1.00 77.69 96 ASP A CA 1
ATOM 785 C C . ASP A 1 96 ? -14.797 8.190 5.141 1.00 77.69 96 ASP A C 1
ATOM 787 O O . ASP A 1 96 ? -15.843 8.088 4.505 1.00 77.69 96 ASP A O 1
ATOM 791 N N . SER A 1 97 ? -13.871 7.223 5.098 1.00 83.38 97 SER A N 1
ATOM 792 C CA . SER A 1 97 ? -14.037 5.992 4.326 1.00 83.38 97 SER A CA 1
ATOM 793 C C . SER A 1 97 ? -13.352 4.793 4.992 1.00 83.38 97 SER A C 1
ATOM 795 O O . SER A 1 97 ? -12.271 4.351 4.576 1.00 83.38 97 SER A O 1
ATOM 797 N N . ALA A 1 98 ? -14.044 4.189 5.962 1.00 83.88 98 ALA A N 1
ATOM 798 C CA . ALA A 1 98 ? -13.598 2.997 6.687 1.00 83.88 98 ALA A CA 1
ATOM 799 C C . ALA A 1 98 ? -13.162 1.850 5.756 1.00 83.88 98 ALA A C 1
ATOM 801 O O . ALA A 1 98 ? -12.061 1.318 5.900 1.00 83.88 98 ALA A O 1
ATOM 802 N N . VAL A 1 99 ? -13.969 1.520 4.739 1.00 86.25 99 VAL A N 1
ATOM 803 C CA . VAL A 1 99 ? -13.673 0.449 3.764 1.00 86.25 99 VAL A CA 1
ATOM 804 C C . VAL A 1 99 ? -12.301 0.649 3.119 1.00 86.25 99 VAL A C 1
ATOM 806 O O . VAL A 1 99 ? -11.509 -0.288 3.011 1.00 86.25 99 VAL A O 1
ATOM 809 N N . GLN A 1 100 ? -11.996 1.877 2.701 1.00 85.44 100 GLN A N 1
ATOM 810 C CA . GLN A 1 100 ? -10.726 2.190 2.052 1.00 85.44 100 GLN A CA 1
ATOM 811 C C . GLN A 1 100 ? -9.547 2.071 3.024 1.00 85.44 100 GLN A C 1
ATOM 813 O O . GLN A 1 100 ? -8.506 1.538 2.642 1.00 85.44 100 GLN A O 1
ATOM 818 N N . VAL A 1 101 ? -9.715 2.493 4.281 1.00 86.50 101 VAL A N 1
ATOM 819 C CA . VAL A 1 101 ? -8.679 2.354 5.316 1.00 86.50 101 VAL A CA 1
ATOM 820 C C . VAL A 1 101 ? -8.399 0.885 5.617 1.00 86.50 101 VAL A C 1
ATOM 822 O O . VAL A 1 101 ? -7.237 0.483 5.636 1.00 86.50 101 VAL A O 1
ATOM 825 N N . PHE A 1 102 ? -9.430 0.049 5.764 1.00 87.31 102 PHE A N 1
ATOM 826 C CA . PHE A 1 102 ? -9.239 -1.388 5.974 1.00 87.31 102 PHE A CA 1
ATOM 827 C C . PHE A 1 102 ? -8.629 -2.086 4.753 1.00 87.31 102 PHE A C 1
ATOM 829 O O . PHE A 1 102 ? -7.809 -2.990 4.907 1.00 87.31 102 PHE A O 1
ATOM 836 N N . GLN A 1 103 ? -8.950 -1.652 3.531 1.00 87.06 103 GLN A N 1
ATOM 837 C CA . GLN A 1 103 ? -8.268 -2.138 2.327 1.00 87.06 103 GLN A CA 1
ATOM 838 C C . GLN A 1 103 ? -6.790 -1.734 2.289 1.00 87.06 103 GLN A C 1
ATOM 840 O O . GLN A 1 103 ? -5.944 -2.532 1.873 1.00 87.06 103 GLN A O 1
ATOM 845 N N . ASP A 1 104 ? -6.467 -0.512 2.711 1.00 86.56 104 ASP A N 1
ATOM 846 C CA . ASP A 1 104 ? -5.090 -0.035 2.790 1.00 86.56 104 ASP A CA 1
ATOM 847 C C . ASP A 1 104 ? -4.316 -0.785 3.891 1.00 86.56 104 ASP A C 1
ATOM 849 O O . ASP A 1 104 ? -3.197 -1.234 3.631 1.00 86.56 104 ASP A O 1
ATOM 853 N N . LEU A 1 105 ? -4.932 -1.041 5.054 1.00 85.62 105 LEU A N 1
ATOM 854 C CA . LEU A 1 105 ? -4.387 -1.878 6.133 1.00 85.62 105 LEU A CA 1
ATOM 855 C C . LEU A 1 105 ? -4.151 -3.321 5.677 1.00 85.62 105 LEU A C 1
ATOM 857 O O . LEU A 1 105 ? -3.049 -3.843 5.838 1.00 85.62 105 LEU A O 1
ATOM 861 N N . ARG A 1 106 ? -5.134 -3.940 5.011 1.00 86.25 106 ARG A N 1
ATOM 862 C CA . ARG A 1 106 ? -5.025 -5.289 4.432 1.00 86.25 106 ARG A CA 1
ATOM 863 C C . ARG A 1 106 ? -3.875 -5.417 3.437 1.00 86.25 106 ARG A C 1
ATOM 865 O O . ARG A 1 106 ? -3.360 -6.509 3.243 1.00 86.25 106 ARG A O 1
ATOM 872 N N . ARG A 1 107 ? -3.487 -4.333 2.763 1.00 85.25 107 ARG A N 1
ATOM 873 C CA . ARG A 1 107 ? -2.364 -4.314 1.809 1.00 85.25 107 ARG A CA 1
ATOM 874 C C . ARG A 1 107 ? -1.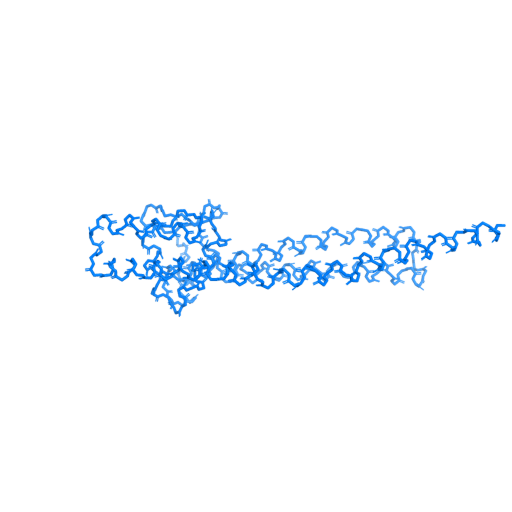044 -3.859 2.442 1.00 85.25 107 ARG A C 1
ATOM 876 O O . ARG A 1 107 ? -0.010 -3.895 1.774 1.00 85.25 107 ARG A O 1
ATOM 883 N N . ALA A 1 108 ? -1.080 -3.414 3.696 1.00 80.44 108 ALA A N 1
ATOM 884 C CA . ALA A 1 108 ? 0.058 -2.994 4.514 1.00 80.44 108 ALA A CA 1
ATOM 885 C C . ALA A 1 108 ? 0.258 -3.920 5.736 1.00 80.44 108 ALA A C 1
ATOM 887 O O . ALA A 1 108 ? 0.866 -3.525 6.728 1.00 80.44 108 ALA A O 1
ATOM 888 N N . THR A 1 109 ? -0.220 -5.159 5.613 1.00 69.25 109 THR A N 1
ATOM 889 C CA . THR A 1 109 ? -0.420 -6.250 6.586 1.00 69.25 109 THR A CA 1
ATOM 890 C C . THR A 1 109 ? 0.650 -6.381 7.678 1.00 69.25 109 THR A C 1
ATOM 892 O O . THR A 1 109 ? 0.324 -6.628 8.832 1.00 69.25 109 THR A O 1
ATOM 895 N N . HIS A 1 110 ? 1.927 -6.175 7.351 1.00 75.69 110 HIS A N 1
ATOM 896 C CA . HIS A 1 110 ? 3.054 -6.382 8.276 1.00 75.69 110 HIS A CA 1
ATOM 897 C C . HIS A 1 110 ? 3.808 -5.098 8.632 1.00 75.69 110 HIS A C 1
ATOM 899 O O . HIS A 1 110 ? 4.932 -5.146 9.127 1.00 75.69 110 HIS A O 1
ATOM 905 N N . LYS A 1 111 ? 3.234 -3.935 8.315 1.00 83.94 111 LYS A N 1
ATOM 906 C CA . LYS A 1 111 ? 3.941 -2.657 8.425 1.00 83.94 111 LYS A CA 1
ATOM 907 C C . LYS A 1 111 ? 3.475 -1.792 9.576 1.00 83.94 111 LYS A C 1
ATOM 909 O O . LYS A 1 111 ? 4.265 -0.961 9.991 1.00 83.94 111 LYS A O 1
ATOM 914 N N . VAL A 1 112 ? 2.260 -1.962 10.088 1.00 84.19 112 VAL A N 1
ATOM 915 C CA . VAL A 1 112 ? 1.716 -1.130 11.171 1.00 84.19 112 VAL A CA 1
ATOM 916 C C . VAL A 1 112 ? 1.683 -1.937 12.464 1.00 84.19 112 VAL A C 1
ATOM 918 O O . VAL A 1 112 ? 1.118 -3.025 12.492 1.00 84.19 112 VAL A O 1
ATOM 921 N N . ILE A 1 113 ? 2.287 -1.407 13.526 1.00 85.75 113 ILE A N 1
ATOM 922 C CA . ILE A 1 113 ? 2.343 -2.025 14.855 1.00 85.75 113 ILE A CA 1
ATOM 923 C C . ILE A 1 113 ? 1.847 -1.043 15.917 1.00 85.75 113 ILE A C 1
ATOM 925 O O . ILE A 1 113 ? 2.020 0.166 15.782 1.00 85.75 113 ILE A O 1
ATOM 929 N N . TYR A 1 114 ? 1.247 -1.559 16.987 1.00 83.44 114 TYR A N 1
ATOM 930 C CA . TYR A 1 114 ? 0.871 -0.769 18.157 1.00 83.44 114 TYR A CA 1
ATOM 931 C C . TYR A 1 114 ? 1.870 -1.034 19.286 1.00 83.44 114 TYR A C 1
ATOM 933 O O . TYR A 1 114 ? 1.989 -2.166 19.750 1.00 83.44 114 TYR A O 1
ATOM 941 N N . ARG A 1 115 ? 2.623 -0.010 19.704 1.00 82.50 115 ARG A N 1
ATOM 942 C CA . ARG A 1 115 ? 3.652 -0.119 20.750 1.00 82.50 115 ARG A CA 1
ATOM 943 C C . ARG A 1 115 ? 3.645 1.130 21.627 1.00 82.50 115 ARG A C 1
ATOM 945 O O . ARG A 1 115 ? 3.559 2.242 21.114 1.00 82.50 115 ARG A O 1
ATOM 952 N N . ASN A 1 116 ? 3.751 0.956 22.946 1.00 83.12 116 ASN A N 1
ATOM 953 C CA . ASN A 1 116 ? 3.794 2.052 23.929 1.00 83.12 116 ASN A CA 1
ATOM 954 C C . ASN A 1 116 ? 2.633 3.054 23.781 1.00 83.12 116 ASN A C 1
ATOM 956 O O . ASN A 1 116 ? 2.833 4.266 23.811 1.00 83.12 116 ASN A O 1
ATOM 960 N N . GLY A 1 117 ? 1.418 2.553 23.544 1.00 80.31 117 GLY A N 1
ATOM 961 C CA . GLY A 1 117 ? 0.235 3.402 23.396 1.00 80.31 117 GLY A CA 1
ATOM 962 C C . GLY A 1 117 ? 0.106 4.125 22.048 1.00 80.31 117 GLY A C 1
ATOM 963 O O . GLY A 1 117 ? -0.823 4.910 21.884 1.00 80.31 117 GLY A O 1
ATOM 964 N N . LYS A 1 118 ? 1.011 3.891 21.084 1.00 84.38 118 LYS A N 1
ATOM 965 C CA . LYS A 1 118 ? 1.047 4.597 19.792 1.00 84.38 118 LYS A CA 1
ATOM 966 C C . LYS A 1 118 ? 1.168 3.628 18.613 1.00 84.38 118 LYS A C 1
ATOM 968 O O . LYS A 1 118 ? 1.814 2.585 18.713 1.00 84.38 118 LYS A O 1
ATOM 973 N N . PHE A 1 119 ? 0.577 3.989 17.474 1.00 84.38 119 PHE A N 1
ATOM 974 C CA . PHE A 1 119 ? 0.769 3.265 16.215 1.00 84.38 119 PHE A CA 1
ATOM 975 C C . PHE A 1 119 ? 2.048 3.726 15.517 1.00 84.38 119 PHE A C 1
ATOM 977 O O . PHE A 1 119 ? 2.301 4.923 15.404 1.00 84.38 119 PHE A O 1
ATOM 984 N N . GLN A 1 120 ? 2.848 2.773 15.050 1.00 86.56 120 GLN A N 1
ATOM 985 C CA . GLN A 1 120 ? 4.150 3.004 14.430 1.00 86.56 120 GLN A CA 1
ATOM 986 C C . GLN A 1 120 ? 4.362 2.061 13.246 1.00 86.56 120 GLN A C 1
ATOM 988 O O . GLN A 1 120 ? 3.670 1.049 13.105 1.00 86.56 120 GLN A O 1
ATOM 993 N N . VAL A 1 121 ? 5.341 2.382 12.400 1.00 85.44 121 VAL A N 1
ATOM 994 C CA . VAL A 1 121 ? 5.754 1.502 11.304 1.00 85.44 121 VAL A CA 1
ATOM 995 C C . VAL A 1 121 ? 6.812 0.501 11.796 1.00 85.44 121 VAL A C 1
ATOM 997 O O . VAL A 1 121 ? 7.716 0.852 12.556 1.00 85.44 121 VAL A O 1
ATOM 1000 N N . ALA A 1 122 ? 6.716 -0.759 11.361 1.00 83.44 122 ALA A N 1
ATOM 1001 C CA . ALA A 1 122 ? 7.663 -1.819 11.718 1.00 83.44 122 ALA A CA 1
ATOM 1002 C C . ALA A 1 122 ? 9.082 -1.548 11.181 1.00 83.44 122 ALA A C 1
ATOM 1004 O O . ALA A 1 122 ? 10.077 -1.806 11.856 1.00 83.44 122 ALA A O 1
ATOM 1005 N N . THR A 1 123 ? 9.181 -1.003 9.968 1.00 75.81 123 THR A N 1
ATOM 1006 C CA . THR A 1 123 ? 10.447 -0.620 9.326 1.00 75.81 123 THR A CA 1
ATOM 1007 C C . THR A 1 123 ? 10.968 0.713 9.855 1.00 75.81 123 THR A C 1
ATOM 1009 O O . THR A 1 123 ? 10.173 1.595 10.163 1.00 75.81 123 THR A O 1
ATOM 1012 N N . ARG A 1 124 ? 12.295 0.906 9.890 1.00 71.50 124 ARG A N 1
ATOM 1013 C CA . ARG A 1 124 ? 12.895 2.216 10.189 1.00 71.50 124 ARG A CA 1
ATOM 1014 C C . ARG A 1 124 ? 12.697 3.187 9.011 1.00 71.50 124 ARG A C 1
ATOM 1016 O O . ARG A 1 124 ? 12.917 2.781 7.870 1.00 71.50 124 ARG A O 1
ATOM 1023 N N . PRO A 1 125 ? 12.359 4.464 9.255 1.00 71.69 125 PRO A N 1
ATOM 1024 C CA . PRO A 1 125 ? 12.032 5.069 10.551 1.00 71.69 125 PRO A CA 1
ATOM 1025 C C . PRO A 1 125 ? 10.651 4.623 11.061 1.00 71.69 125 PRO A C 1
ATOM 1027 O O . PRO A 1 125 ? 9.739 4.441 10.265 1.00 71.69 125 PRO A O 1
ATOM 1030 N N . HIS A 1 126 ? 10.486 4.505 12.384 1.00 78.50 126 HIS A N 1
ATOM 1031 C CA . HIS A 1 126 ? 9.244 4.042 13.036 1.00 78.50 126 HIS A CA 1
ATOM 1032 C C . HIS A 1 126 ? 8.036 4.992 12.880 1.00 78.50 126 HIS A C 1
ATOM 1034 O O . HIS A 1 126 ? 6.972 4.758 13.453 1.00 78.50 126 HIS A O 1
ATOM 1040 N N . SER A 1 127 ? 8.179 6.057 12.095 1.00 83.38 127 SER A N 1
ATOM 1041 C CA . SER A 1 127 ? 7.141 7.031 11.783 1.00 83.38 127 SER A CA 1
ATOM 1042 C C . SER A 1 127 ? 6.475 6.744 10.436 1.00 83.38 127 SER A C 1
ATOM 1044 O O . SER A 1 127 ? 7.060 6.152 9.524 1.00 83.38 127 SER A O 1
ATOM 1046 N N . PHE A 1 128 ? 5.227 7.187 10.293 1.00 85.56 128 PHE A N 1
ATOM 1047 C CA . PHE A 1 128 ? 4.536 7.125 9.010 1.00 85.56 128 PHE A CA 1
ATOM 1048 C C . PHE A 1 128 ? 5.195 8.072 7.994 1.00 85.56 128 PHE A C 1
ATOM 1050 O O . PHE A 1 128 ? 5.661 9.153 8.361 1.00 85.56 128 PHE A O 1
ATOM 1057 N N . PRO 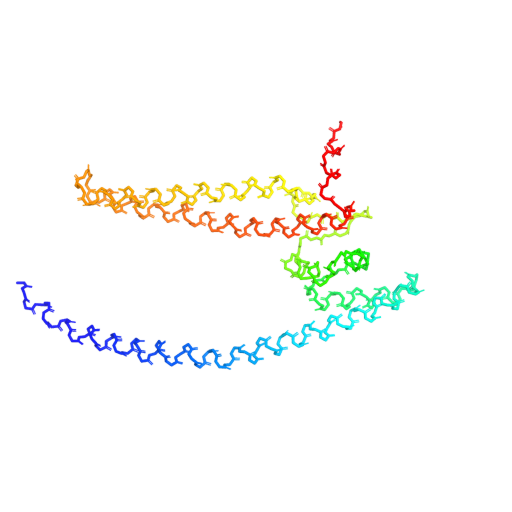A 1 129 ? 5.257 7.691 6.706 1.00 85.31 129 PRO A N 1
ATOM 1058 C CA . PRO A 1 129 ? 5.815 8.557 5.681 1.00 85.31 129 PRO A CA 1
ATOM 1059 C C . PRO A 1 129 ? 4.935 9.793 5.480 1.00 85.31 129 PRO A C 1
ATOM 1061 O O . PRO A 1 129 ? 3.713 9.690 5.402 1.00 85.31 129 PRO A O 1
ATOM 1064 N N . THR A 1 130 ? 5.572 10.953 5.345 1.00 85.56 130 THR A N 1
ATOM 1065 C CA . THR A 1 130 ? 4.893 12.217 5.042 1.00 85.56 130 THR A CA 1
ATOM 1066 C C . THR A 1 130 ? 4.524 12.301 3.560 1.00 85.56 130 THR A C 1
ATOM 1068 O O . THR A 1 130 ? 5.175 11.686 2.707 1.00 85.56 130 THR A O 1
ATOM 1071 N N . GLU A 1 131 ? 3.523 13.115 3.216 1.00 84.44 131 GLU A N 1
ATOM 1072 C CA . GLU A 1 131 ? 3.136 13.338 1.815 1.00 84.44 131 GLU A CA 1
ATOM 1073 C C . GLU A 1 131 ? 4.301 13.902 0.981 1.00 84.44 131 GLU A C 1
ATOM 1075 O O . GLU A 1 131 ? 4.504 13.502 -0.167 1.00 84.44 131 GLU A O 1
ATOM 1080 N N . LYS A 1 132 ? 5.139 14.758 1.587 1.00 87.19 132 LYS A N 1
ATOM 1081 C CA . LYS A 1 132 ? 6.375 15.269 0.972 1.00 87.19 132 LYS A CA 1
ATOM 1082 C C . LYS A 1 132 ? 7.305 14.124 0.559 1.00 87.19 132 LYS A C 1
ATOM 1084 O O . LYS A 1 132 ? 7.776 14.098 -0.575 1.00 87.19 132 LYS A O 1
ATOM 1089 N N . ARG A 1 133 ? 7.521 13.137 1.438 1.00 85.62 133 ARG A N 1
ATOM 1090 C CA . ARG A 1 133 ? 8.363 11.968 1.135 1.00 85.62 133 ARG A CA 1
ATOM 1091 C C . ARG A 1 133 ? 7.765 11.117 0.012 1.00 85.62 133 ARG A C 1
ATOM 1093 O O . ARG A 1 133 ? 8.507 10.671 -0.857 1.00 85.62 133 ARG A O 1
ATOM 1100 N N . VAL A 1 134 ? 6.444 10.926 -0.009 1.00 87.50 134 VAL A N 1
ATOM 1101 C CA . VAL A 1 134 ? 5.754 10.215 -1.103 1.00 87.50 134 VAL A CA 1
ATOM 1102 C C . VAL A 1 134 ? 5.966 10.933 -2.440 1.00 87.50 134 VAL A C 1
ATOM 1104 O O . VAL A 1 134 ? 6.281 10.282 -3.435 1.00 87.50 134 VAL A O 1
ATOM 1107 N N . LYS A 1 135 ? 5.844 12.268 -2.466 1.00 88.31 135 LYS A N 1
ATOM 1108 C CA . LYS A 1 135 ? 6.080 13.081 -3.670 1.00 88.31 135 LYS A CA 1
ATOM 1109 C C . LYS A 1 135 ? 7.518 12.959 -4.163 1.00 88.31 135 LYS A C 1
ATOM 1111 O O . LYS A 1 135 ? 7.707 12.740 -5.353 1.00 88.31 135 LYS A O 1
ATOM 1116 N N . ILE A 1 136 ? 8.508 13.031 -3.270 1.00 89.69 136 ILE A N 1
ATOM 1117 C CA . ILE A 1 136 ? 9.926 12.870 -3.632 1.00 89.69 136 ILE A CA 1
ATOM 1118 C C . ILE A 1 136 ? 10.157 11.519 -4.318 1.00 89.69 136 ILE A C 1
ATOM 1120 O O . ILE A 1 136 ? 10.685 11.489 -5.422 1.00 89.69 136 ILE A O 1
ATOM 1124 N N . TRP A 1 137 ? 9.691 10.415 -3.724 1.00 87.38 137 TRP A N 1
ATOM 1125 C CA . TRP A 1 137 ? 9.840 9.081 -4.323 1.00 87.38 137 TRP A CA 1
ATOM 1126 C C . TRP A 1 137 ? 9.115 8.941 -5.665 1.00 87.38 137 TRP A C 1
ATOM 1128 O O . TRP A 1 137 ? 9.646 8.325 -6.587 1.00 87.38 137 TRP A O 1
ATOM 1138 N N . SER A 1 138 ? 7.939 9.559 -5.802 1.00 88.69 138 SER A N 1
ATOM 1139 C CA . SER A 1 138 ? 7.215 9.602 -7.074 1.00 88.69 138 SER A CA 1
ATOM 1140 C C . SER A 1 138 ? 7.999 10.349 -8.155 1.00 88.69 138 SER A C 1
ATOM 1142 O O . SER A 1 138 ? 8.061 9.881 -9.289 1.00 88.69 138 SER A O 1
ATOM 1144 N N . TRP A 1 139 ? 8.597 11.493 -7.813 1.00 90.12 139 TRP A N 1
ATOM 1145 C CA . TRP A 1 139 ? 9.440 12.266 -8.725 1.00 90.12 139 TRP A CA 1
ATOM 1146 C C . TRP A 1 139 ? 10.718 11.512 -9.083 1.00 90.12 139 TRP A C 1
ATOM 1148 O O . TRP A 1 139 ? 11.082 11.466 -10.250 1.00 90.12 139 TRP A O 1
ATOM 1158 N N . SER A 1 140 ? 11.360 10.847 -8.122 1.00 87.75 140 SER A N 1
ATOM 1159 C CA . SER A 1 140 ? 12.520 9.992 -8.388 1.00 87.75 140 SER A CA 1
ATOM 1160 C C . SER A 1 140 ? 12.186 8.853 -9.354 1.00 87.75 140 SER A C 1
ATOM 1162 O O . SER A 1 140 ? 12.925 8.639 -10.311 1.00 87.75 140 SER A O 1
ATOM 1164 N N . ALA A 1 141 ? 11.059 8.160 -9.157 1.00 87.81 141 ALA A N 1
ATOM 1165 C CA . ALA A 1 141 ? 10.613 7.106 -10.069 1.00 87.81 141 ALA A CA 1
ATOM 1166 C C . ALA A 1 141 ? 10.385 7.644 -11.492 1.00 87.81 141 ALA A C 1
ATOM 1168 O O . ALA A 1 141 ? 10.809 7.021 -12.465 1.00 87.81 141 ALA A O 1
ATOM 1169 N N . LEU A 1 142 ? 9.769 8.826 -11.602 1.00 90.12 142 LEU A N 1
ATOM 1170 C CA . LEU A 1 142 ? 9.540 9.515 -12.870 1.00 90.12 142 LEU A CA 1
ATOM 1171 C C . LEU A 1 142 ? 10.862 9.881 -13.567 1.00 90.12 142 LEU A C 1
ATOM 1173 O O . LEU A 1 142 ? 11.029 9.596 -14.748 1.00 90.12 142 LEU A O 1
ATOM 1177 N N . SER A 1 143 ? 11.821 10.462 -12.842 1.00 90.50 143 SER A N 1
ATOM 1178 C CA . SER A 1 143 ? 13.124 10.851 -13.395 1.00 90.50 143 SER A CA 1
ATOM 1179 C C . SER A 1 143 ? 13.928 9.649 -13.893 1.00 90.50 143 SER A C 1
ATOM 1181 O O . SER A 1 143 ? 14.521 9.708 -14.967 1.00 90.50 143 SER A O 1
ATOM 1183 N N . ILE A 1 144 ? 13.918 8.537 -13.151 1.00 89.00 144 ILE A N 1
ATOM 1184 C CA . ILE A 1 144 ? 14.595 7.298 -13.563 1.00 89.00 144 ILE A CA 1
ATOM 1185 C C . ILE A 1 144 ? 13.920 6.703 -14.808 1.00 89.00 144 ILE A C 1
ATOM 1187 O O . ILE A 1 144 ? 14.605 6.230 -15.713 1.00 89.00 144 ILE A O 1
ATOM 1191 N N . TYR A 1 145 ? 12.587 6.762 -14.886 1.00 86.75 145 TYR A N 1
ATOM 1192 C CA . TYR A 1 145 ? 11.854 6.346 -16.081 1.00 86.75 145 TYR A CA 1
ATOM 1193 C C . TYR A 1 145 ? 12.232 7.193 -17.305 1.00 86.75 145 TYR A C 1
ATOM 1195 O O . TYR A 1 145 ? 12.517 6.640 -18.366 1.00 86.75 145 TYR A O 1
ATOM 1203 N N . PHE A 1 146 ? 12.301 8.522 -17.158 1.00 90.75 146 PHE A N 1
ATOM 1204 C CA . PHE A 1 146 ? 12.751 9.408 -18.235 1.00 90.75 146 PHE A CA 1
ATOM 1205 C C . PHE A 1 146 ? 14.187 9.115 -18.669 1.00 90.75 146 PHE A C 1
ATOM 1207 O O . PHE A 1 146 ? 14.460 9.115 -19.866 1.00 90.75 146 PHE A O 1
ATOM 1214 N N . LEU A 1 147 ? 15.085 8.810 -17.729 1.00 91.06 147 LEU A N 1
ATOM 1215 C CA . LEU A 1 147 ? 16.450 8.399 -18.053 1.00 91.06 147 LEU A CA 1
ATOM 1216 C C . LEU A 1 147 ? 16.463 7.099 -18.871 1.00 91.06 147 LEU A C 1
ATOM 1218 O O . LEU A 1 147 ? 17.147 7.032 -19.888 1.00 91.06 147 LEU A O 1
ATOM 1222 N N . ALA A 1 148 ? 15.680 6.091 -18.474 1.00 84.19 148 ALA A N 1
ATOM 1223 C CA . ALA A 1 148 ? 15.564 4.841 -19.225 1.00 84.19 148 ALA A CA 1
ATOM 1224 C C . ALA A 1 148 ? 15.029 5.082 -20.646 1.00 84.19 148 ALA A C 1
ATOM 1226 O O . ALA A 1 148 ? 15.611 4.604 -21.618 1.00 84.19 148 ALA A O 1
ATOM 1227 N N . ALA A 1 149 ? 13.962 5.874 -20.779 1.00 88.38 149 ALA A N 1
ATOM 1228 C CA . ALA A 1 149 ? 13.389 6.232 -22.073 1.00 88.38 149 ALA A CA 1
ATOM 1229 C C . ALA A 1 149 ? 14.389 6.996 -22.955 1.00 88.38 149 ALA A C 1
ATOM 1231 O O . ALA A 1 149 ? 14.495 6.714 -24.147 1.00 88.38 149 ALA A O 1
ATOM 1232 N N . LEU A 1 150 ? 15.160 7.917 -22.368 1.00 90.25 150 LEU A N 1
ATOM 1233 C CA . LEU A 1 150 ? 16.201 8.662 -23.068 1.00 90.25 150 LEU A CA 1
ATOM 1234 C C . LEU A 1 150 ? 17.318 7.736 -23.566 1.00 90.25 150 LEU A C 1
ATOM 1236 O O . LEU A 1 150 ? 17.729 7.859 -24.715 1.00 90.25 150 LEU A O 1
ATOM 1240 N N . MET A 1 151 ? 17.776 6.785 -22.745 1.00 88.75 151 MET A N 1
ATOM 1241 C CA . MET A 1 151 ? 18.781 5.798 -23.158 1.00 88.75 151 MET A CA 1
ATOM 1242 C C . MET A 1 151 ? 18.280 4.937 -24.321 1.00 88.75 151 MET A C 1
ATOM 1244 O O . MET A 1 151 ? 19.006 4.740 -25.291 1.00 88.75 151 MET A O 1
ATOM 1248 N N . VAL A 1 152 ? 17.025 4.481 -24.269 1.00 86.06 152 VAL A N 1
ATOM 1249 C CA . VAL A 1 152 ? 16.409 3.731 -25.375 1.00 86.06 152 VAL A CA 1
ATOM 1250 C C . VAL A 1 152 ? 16.329 4.590 -26.638 1.00 86.06 152 VAL A C 1
ATOM 1252 O O . VAL A 1 152 ? 16.712 4.131 -27.712 1.00 86.06 152 VAL A O 1
ATOM 1255 N N . PHE A 1 153 ? 15.883 5.844 -26.523 1.00 89.12 153 PHE A N 1
ATOM 1256 C CA . PHE A 1 153 ? 15.772 6.754 -27.662 1.00 89.12 153 PHE A CA 1
ATOM 1257 C C . PHE A 1 153 ? 17.134 7.049 -28.302 1.00 89.12 153 PHE A C 1
ATOM 1259 O O . PHE A 1 153 ? 17.264 6.962 -29.518 1.00 89.12 153 PHE A O 1
ATOM 1266 N N . LEU A 1 154 ? 18.166 7.324 -27.497 1.00 85.81 154 LEU A N 1
ATOM 1267 C CA . LEU A 1 154 ? 19.537 7.523 -27.978 1.00 85.81 154 LEU A CA 1
ATOM 1268 C C . LEU A 1 154 ? 20.106 6.251 -28.618 1.00 85.81 154 LEU A C 1
ATOM 1270 O O . LEU A 1 154 ? 20.766 6.326 -29.654 1.00 85.81 154 LEU A O 1
ATOM 1274 N N . GLY A 1 155 ? 19.815 5.080 -28.049 1.00 83.50 155 GLY A N 1
ATOM 1275 C CA . GLY A 1 155 ? 20.182 3.788 -28.626 1.00 83.50 155 GLY A CA 1
ATOM 1276 C C . GLY A 1 155 ? 19.544 3.542 -29.998 1.00 83.50 155 GLY A C 1
ATOM 1277 O O . GLY A 1 155 ? 20.221 3.134 -30.934 1.00 83.50 155 GLY A O 1
ATOM 1278 N N . PHE A 1 156 ? 18.260 3.859 -30.175 1.00 84.06 156 PHE A N 1
ATOM 1279 C CA . PHE A 1 156 ? 17.608 3.739 -31.485 1.00 84.06 156 PHE A CA 1
ATOM 1280 C C . PHE A 1 156 ? 18.057 4.811 -32.483 1.00 84.06 156 PHE A C 1
ATOM 1282 O O . PHE A 1 156 ? 18.299 4.497 -33.647 1.00 84.06 156 PHE A O 1
ATOM 1289 N N . ALA A 1 157 ? 18.202 6.064 -32.046 1.00 84.19 157 ALA A N 1
ATOM 1290 C CA . ALA A 1 157 ? 18.671 7.154 -32.899 1.00 84.19 157 ALA A CA 1
ATOM 1291 C C . ALA A 1 157 ? 20.096 6.894 -33.411 1.00 84.19 157 ALA A C 1
ATOM 1293 O O . ALA A 1 157 ? 20.389 7.144 -34.577 1.00 84.19 157 ALA A O 1
ATOM 1294 N N . SER A 1 158 ? 20.965 6.331 -32.567 1.00 85.00 158 SER A N 1
ATOM 1295 C CA . SER A 1 158 ? 22.328 5.963 -32.962 1.00 85.00 158 SER A CA 1
ATOM 1296 C C . SER A 1 158 ? 22.384 4.832 -33.989 1.00 85.00 158 SER A C 1
ATOM 1298 O O . SER A 1 158 ? 23.218 4.908 -34.887 1.00 85.00 158 SER A O 1
ATOM 1300 N N . LEU A 1 159 ? 21.470 3.854 -33.929 1.00 81.62 159 LEU A N 1
ATOM 1301 C CA . LEU A 1 159 ? 21.322 2.832 -34.976 1.00 81.62 159 LEU A CA 1
ATOM 1302 C C . LEU A 1 159 ? 20.806 3.416 -36.299 1.00 81.62 159 LEU A C 1
ATOM 1304 O O . LEU A 1 159 ? 21.232 2.978 -37.361 1.00 81.62 159 LEU A O 1
ATOM 1308 N N . GLY A 1 160 ? 19.884 4.384 -36.247 1.00 79.00 160 GLY A N 1
ATOM 1309 C CA . GLY A 1 160 ? 19.278 4.978 -37.445 1.00 79.00 160 GLY A CA 1
ATOM 1310 C C . GLY A 1 160 ? 20.137 6.035 -38.146 1.00 79.00 160 GLY A C 1
ATOM 1311 O O . GLY A 1 160 ? 19.962 6.260 -39.339 1.00 79.00 160 GLY A O 1
ATOM 1312 N N . MET A 1 161 ? 21.044 6.690 -37.417 1.00 82.94 161 MET A N 1
ATOM 1313 C CA . MET A 1 161 ? 21.910 7.760 -37.934 1.00 82.94 161 MET A CA 1
ATOM 1314 C C . MET A 1 161 ? 23.385 7.353 -38.073 1.00 82.94 161 MET A C 1
ATOM 1316 O O . MET A 1 161 ? 24.207 8.211 -38.378 1.00 82.94 161 MET A O 1
ATOM 1320 N N . GLU A 1 162 ? 23.731 6.088 -37.800 1.00 80.88 162 GLU A N 1
ATOM 1321 C CA . GLU A 1 162 ? 25.112 5.564 -37.828 1.00 80.88 162 GLU A CA 1
ATOM 1322 C C . GLU A 1 162 ? 26.111 6.395 -36.987 1.00 80.88 162 GLU A C 1
ATOM 1324 O O . GLU A 1 162 ? 27.302 6.469 -37.278 1.00 80.88 162 GLU A O 1
ATOM 1329 N N . LEU A 1 163 ? 25.627 7.033 -35.912 1.00 76.75 163 LEU A N 1
ATOM 1330 C CA . LEU A 1 163 ? 26.429 7.916 -35.048 1.00 76.75 163 LEU A CA 1
ATOM 1331 C C . LEU A 1 163 ? 27.484 7.156 -34.229 1.00 76.75 163 LEU A C 1
ATOM 1333 O O . LEU A 1 163 ? 28.497 7.732 -33.838 1.00 76.75 163 LEU A O 1
ATOM 1337 N N . PHE A 1 164 ? 27.225 5.883 -33.931 1.00 78.69 164 PHE A N 1
ATOM 1338 C CA . PHE A 1 164 ? 28.086 5.013 -33.133 1.00 78.69 164 PHE A CA 1
ATOM 1339 C C . PHE A 1 164 ? 28.137 3.612 -33.744 1.00 78.69 164 PHE A C 1
ATOM 1341 O O . PHE A 1 164 ? 27.268 3.239 -34.532 1.00 78.69 164 PHE A O 1
ATOM 1348 N N . ASP A 1 165 ? 29.120 2.815 -33.318 1.00 85.75 165 ASP A N 1
ATOM 1349 C CA . ASP A 1 165 ? 29.160 1.384 -33.623 1.00 85.75 165 ASP A CA 1
ATOM 1350 C C . ASP A 1 165 ? 27.840 0.719 -33.168 1.00 85.75 165 ASP A C 1
ATOM 1352 O O . ASP A 1 165 ? 27.419 0.923 -32.017 1.00 85.75 165 ASP A O 1
ATOM 1356 N N . PRO A 1 166 ? 27.167 -0.072 -34.027 1.00 82.94 166 PRO A N 1
ATOM 1357 C CA . PRO A 1 166 ? 25.915 -0.746 -33.687 1.00 82.94 166 PRO A CA 1
ATOM 1358 C C . PRO A 1 166 ? 26.010 -1.594 -32.412 1.00 82.94 166 PRO A C 1
ATOM 1360 O O . PRO A 1 166 ? 25.020 -1.709 -31.686 1.00 82.94 166 PRO A O 1
ATOM 1363 N N . ALA A 1 167 ? 27.186 -2.135 -32.078 1.00 85.81 167 ALA A N 1
ATOM 1364 C CA . ALA A 1 167 ? 27.390 -2.858 -30.825 1.00 85.81 167 ALA A CA 1
ATOM 1365 C C . ALA A 1 167 ? 27.204 -1.956 -29.588 1.00 85.81 167 ALA A C 1
ATOM 1367 O O . ALA A 1 167 ? 26.594 -2.373 -28.601 1.00 85.81 167 ALA A O 1
ATOM 1368 N N . ILE A 1 168 ? 27.674 -0.705 -29.651 1.00 86.00 168 ILE A N 1
ATOM 1369 C CA . ILE A 1 168 ? 27.532 0.285 -28.572 1.00 86.00 168 ILE A CA 1
ATOM 1370 C C . ILE A 1 168 ? 26.067 0.707 -28.441 1.00 86.00 168 ILE A C 1
ATOM 1372 O O . ILE A 1 168 ? 25.540 0.777 -27.331 1.00 86.00 168 ILE A O 1
ATOM 1376 N N . ALA A 1 169 ? 25.384 0.930 -29.563 1.00 79.75 169 ALA A N 1
ATOM 1377 C CA . ALA A 1 169 ? 23.976 1.308 -29.565 1.00 79.75 169 ALA A CA 1
ATOM 1378 C C . ALA A 1 169 ? 23.079 0.215 -28.953 1.00 79.75 169 ALA A C 1
ATOM 1380 O O . ALA A 1 169 ? 22.233 0.498 -28.100 1.00 79.75 169 ALA A O 1
ATOM 1381 N N . VAL A 1 170 ? 23.321 -1.054 -29.303 1.00 83.69 170 VAL A N 1
ATOM 1382 C CA . VAL A 1 170 ? 22.637 -2.206 -28.693 1.00 83.69 170 VAL A CA 1
ATOM 1383 C C . VAL A 1 170 ? 22.964 -2.316 -27.200 1.00 83.69 170 VAL A C 1
ATOM 1385 O O . VAL A 1 170 ? 22.058 -2.537 -26.394 1.00 83.69 170 VAL A O 1
ATOM 1388 N N . ALA A 1 171 ? 24.222 -2.103 -26.800 1.00 87.25 171 ALA A N 1
ATOM 1389 C CA . ALA A 1 171 ? 24.611 -2.112 -25.391 1.00 87.25 171 ALA A CA 1
ATOM 1390 C C . ALA A 1 171 ? 23.880 -1.031 -24.573 1.00 87.25 171 ALA A C 1
ATOM 1392 O O . ALA A 1 171 ? 23.436 -1.312 -23.461 1.00 87.25 171 ALA A O 1
ATOM 1393 N N . ILE A 1 172 ? 23.686 0.174 -25.125 1.00 86.31 172 ILE A N 1
ATOM 1394 C CA . ILE A 1 172 ? 22.928 1.260 -24.478 1.00 86.31 172 ILE A CA 1
ATOM 1395 C C . ILE A 1 172 ? 21.460 0.863 -24.267 1.00 86.31 172 ILE A C 1
ATOM 1397 O O . ILE A 1 172 ? 20.918 1.080 -23.180 1.00 86.31 172 ILE A O 1
ATOM 1401 N N . ILE A 1 173 ? 20.822 0.244 -25.267 1.00 83.44 173 ILE A N 1
ATOM 1402 C CA . ILE A 1 173 ? 19.431 -0.231 -25.162 1.00 83.44 173 ILE A CA 1
ATOM 1403 C C . ILE A 1 173 ? 19.311 -1.308 -24.078 1.00 83.44 173 ILE A C 1
ATOM 1405 O O . ILE A 1 173 ? 18.394 -1.263 -23.259 1.00 83.44 173 ILE A O 1
ATOM 1409 N N . ILE A 1 174 ? 20.252 -2.255 -24.034 1.00 87.19 174 ILE A N 1
ATOM 1410 C CA . ILE A 1 174 ? 20.273 -3.308 -23.010 1.00 87.19 174 ILE A CA 1
ATOM 1411 C C . ILE A 1 174 ? 20.484 -2.700 -21.617 1.00 87.19 174 ILE A C 1
ATOM 1413 O O . ILE A 1 174 ? 19.777 -3.052 -20.673 1.00 87.19 174 ILE A O 1
ATOM 1417 N N . LEU A 1 175 ? 21.407 -1.746 -21.478 1.00 88.81 175 LEU A N 1
ATOM 1418 C CA . LEU A 1 175 ? 21.672 -1.063 -20.210 1.00 88.81 175 LEU A CA 1
ATOM 1419 C C . LEU A 1 175 ? 20.461 -0.273 -19.699 1.00 88.81 175 LEU A C 1
ATOM 1421 O O . LEU A 1 175 ? 20.293 -0.160 -18.486 1.00 88.81 175 LEU A O 1
ATOM 1425 N N . ALA A 1 176 ? 19.583 0.208 -20.585 1.00 86.50 176 ALA A N 1
ATOM 1426 C CA . ALA A 1 176 ? 18.361 0.920 -20.209 1.00 86.50 176 ALA A CA 1
ATOM 1427 C C . ALA A 1 176 ? 17.345 0.052 -19.434 1.00 86.50 176 ALA A C 1
ATOM 1429 O O . ALA A 1 176 ? 16.470 0.587 -18.747 1.00 86.50 176 ALA A O 1
ATOM 1430 N N . VAL A 1 177 ? 17.480 -1.280 -19.469 1.00 86.69 177 VAL A N 1
ATOM 1431 C CA . VAL A 1 177 ? 16.648 -2.199 -18.673 1.00 86.69 177 VAL A CA 1
ATOM 1432 C C . VAL A 1 177 ? 16.845 -1.975 -17.170 1.00 86.69 177 VAL A C 1
ATOM 1434 O O . VAL A 1 177 ? 15.883 -2.060 -16.408 1.00 86.69 177 VAL A O 1
ATOM 1437 N N . ILE A 1 178 ? 18.061 -1.629 -16.734 1.00 88.06 178 ILE A N 1
ATOM 1438 C CA . ILE A 1 178 ? 18.385 -1.401 -15.317 1.00 88.06 178 ILE A CA 1
ATOM 1439 C C . ILE A 1 178 ? 17.590 -0.213 -14.739 1.00 88.06 178 ILE A C 1
ATOM 1441 O O . ILE A 1 178 ? 16.850 -0.415 -13.771 1.00 88.06 178 ILE A O 1
ATOM 1445 N N . PRO A 1 179 ? 17.667 1.015 -15.296 1.00 86.62 179 PRO A N 1
ATOM 1446 C CA . PRO A 1 179 ? 16.854 2.124 -14.811 1.00 86.62 179 PRO A CA 1
ATOM 1447 C C . PRO A 1 179 ? 15.353 1.868 -15.015 1.00 86.62 179 PRO A C 1
ATOM 1449 O O . PRO A 1 179 ? 14.565 2.210 -14.135 1.00 86.62 179 PRO A O 1
ATOM 1452 N N . ALA A 1 180 ? 14.929 1.196 -16.092 1.00 81.56 180 ALA A N 1
ATOM 1453 C CA . ALA A 1 180 ? 13.520 0.835 -16.269 1.00 81.56 180 ALA A CA 1
ATOM 1454 C C . ALA A 1 180 ? 13.002 -0.043 -15.112 1.00 81.56 180 ALA A C 1
ATOM 1456 O O . ALA A 1 180 ? 11.964 0.262 -14.520 1.00 81.56 180 ALA A O 1
ATOM 1457 N N . TRP A 1 181 ? 13.760 -1.072 -14.725 1.00 88.25 181 TRP A N 1
ATOM 1458 C CA . TRP A 1 181 ? 13.450 -1.925 -13.578 1.00 88.25 181 TRP A CA 1
ATOM 1459 C C . TRP A 1 181 ? 13.410 -1.135 -12.262 1.00 88.25 181 TRP A C 1
ATOM 1461 O O . TRP A 1 181 ? 12.443 -1.228 -11.505 1.00 88.25 181 TRP A O 1
ATOM 1471 N N . LEU A 1 182 ? 14.414 -0.288 -12.016 1.00 87.31 182 LEU A N 1
ATOM 1472 C CA . LEU A 1 182 ? 14.458 0.571 -10.827 1.00 87.31 182 LEU A CA 1
ATOM 1473 C C . LEU A 1 182 ? 13.256 1.524 -10.749 1.00 87.31 182 LEU A C 1
ATOM 1475 O O . LEU A 1 182 ? 12.725 1.750 -9.661 1.00 87.31 182 LEU A O 1
ATOM 1479 N N . SER A 1 183 ? 12.790 2.054 -11.884 1.00 86.19 183 SER A N 1
ATOM 1480 C CA . SER A 1 183 ? 11.599 2.911 -11.932 1.00 86.19 183 SER A CA 1
ATOM 1481 C C . SER A 1 183 ? 10.325 2.155 -11.538 1.00 86.19 183 SER A C 1
ATOM 1483 O O . SER A 1 183 ? 9.475 2.696 -10.825 1.00 86.19 183 SER A O 1
ATOM 1485 N N . PHE A 1 184 ? 10.216 0.883 -11.934 1.00 85.69 184 PHE A N 1
ATOM 1486 C CA . PHE A 1 184 ? 9.087 0.027 -11.587 1.00 85.69 184 PHE A CA 1
ATOM 1487 C C . PHE A 1 184 ? 9.059 -0.283 -10.086 1.00 85.69 184 PHE A C 1
ATOM 1489 O O . PHE A 1 184 ? 8.022 -0.111 -9.439 1.00 85.69 184 PHE A O 1
ATOM 1496 N N . GLU A 1 185 ? 10.206 -0.655 -9.516 1.00 84.12 185 GLU A N 1
ATOM 1497 C CA . GLU A 1 185 ? 10.350 -0.886 -8.074 1.00 84.12 185 GLU A CA 1
ATOM 1498 C C . GLU A 1 185 ? 10.058 0.386 -7.268 1.00 84.12 185 GLU A C 1
ATOM 1500 O O . GLU A 1 185 ? 9.276 0.369 -6.311 1.00 84.12 185 GLU A O 1
ATOM 1505 N N . ALA A 1 186 ? 10.592 1.534 -7.699 1.00 84.56 186 ALA A N 1
ATOM 1506 C CA . ALA A 1 186 ? 10.316 2.816 -7.059 1.00 84.56 186 ALA A CA 1
ATOM 1507 C C . ALA A 1 186 ? 8.822 3.184 -7.131 1.00 84.56 186 ALA A C 1
ATOM 1509 O O . ALA A 1 186 ? 8.255 3.676 -6.149 1.00 84.56 186 ALA A O 1
ATOM 1510 N N . ALA A 1 187 ? 8.139 2.896 -8.243 1.00 84.06 187 ALA A N 1
ATOM 1511 C CA . ALA A 1 187 ? 6.699 3.114 -8.375 1.00 84.06 187 ALA A CA 1
ATOM 1512 C C . ALA A 1 187 ? 5.881 2.188 -7.455 1.00 84.06 187 ALA A C 1
ATOM 1514 O O . ALA A 1 187 ? 4.909 2.631 -6.827 1.00 84.06 187 ALA A O 1
ATOM 1515 N N . ALA A 1 188 ? 6.273 0.917 -7.330 1.00 84.31 188 ALA A N 1
ATOM 1516 C CA . ALA A 1 188 ? 5.654 -0.028 -6.405 1.00 84.31 188 ALA A CA 1
ATOM 1517 C C . ALA A 1 188 ? 5.824 0.430 -4.946 1.00 84.31 188 ALA A C 1
ATOM 1519 O O . ALA A 1 188 ? 4.843 0.493 -4.192 1.00 84.31 188 ALA A O 1
ATOM 1520 N N . TYR A 1 189 ? 7.034 0.857 -4.577 1.00 84.88 189 TYR A N 1
ATOM 1521 C CA . TYR A 1 189 ? 7.332 1.414 -3.261 1.00 84.88 189 TYR A CA 1
ATOM 1522 C C . TYR A 1 189 ? 6.545 2.703 -2.984 1.00 84.88 189 TYR A C 1
ATOM 1524 O O . TYR A 1 189 ? 5.943 2.848 -1.921 1.00 84.88 189 TYR A O 1
ATOM 1532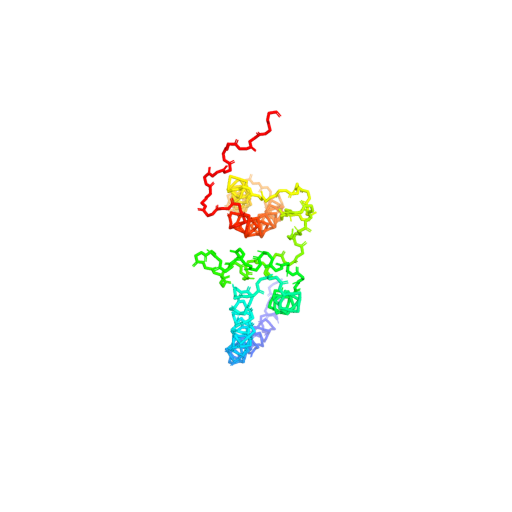 N N . THR A 1 190 ? 6.426 3.599 -3.966 1.00 87.69 190 THR A N 1
ATOM 1533 C CA . THR A 1 190 ? 5.637 4.839 -3.850 1.00 87.69 190 THR A CA 1
ATOM 1534 C C . THR A 1 190 ? 4.165 4.555 -3.548 1.00 87.69 190 THR A C 1
ATOM 1536 O O . THR A 1 190 ? 3.572 5.197 -2.676 1.00 87.69 190 THR A O 1
ATOM 1539 N N . ARG A 1 191 ? 3.558 3.556 -4.208 1.00 86.12 191 ARG A N 1
ATOM 1540 C CA . ARG A 1 191 ? 2.171 3.144 -3.911 1.00 86.12 191 ARG A CA 1
ATOM 1541 C C . ARG A 1 191 ? 2.025 2.675 -2.470 1.00 86.12 191 ARG A C 1
ATOM 1543 O O . ARG A 1 191 ? 1.014 2.959 -1.831 1.00 86.12 191 ARG A O 1
ATOM 1550 N N . GLN A 1 192 ? 3.019 1.960 -1.961 1.00 86.00 192 GLN A N 1
ATOM 1551 C CA . GLN A 1 192 ? 3.017 1.485 -0.588 1.00 86.00 192 GLN A CA 1
ATOM 1552 C C . GLN A 1 192 ? 3.196 2.625 0.418 1.00 86.00 192 GLN A C 1
ATOM 1554 O O . GLN A 1 192 ? 2.445 2.690 1.390 1.00 86.00 192 GLN A O 1
ATOM 1559 N N . LEU A 1 193 ? 4.123 3.551 0.160 1.00 86.50 193 LEU A N 1
ATOM 1560 C CA . LEU A 1 193 ? 4.307 4.746 0.981 1.00 86.50 193 LEU A CA 1
ATOM 1561 C C . LEU A 1 193 ? 3.031 5.589 1.034 1.00 86.50 193 LEU A C 1
ATOM 1563 O O . LEU A 1 193 ? 2.652 6.023 2.113 1.00 86.50 193 LEU A O 1
ATOM 1567 N N . LYS A 1 194 ? 2.327 5.754 -0.093 1.00 87.38 194 LYS A N 1
ATOM 1568 C CA . LYS A 1 194 ? 1.055 6.493 -0.156 1.00 87.38 194 LYS A CA 1
ATOM 1569 C C . LYS A 1 194 ? -0.047 5.867 0.707 1.00 87.38 194 LYS A C 1
ATOM 1571 O O . LYS A 1 194 ? -0.857 6.578 1.295 1.00 87.38 194 LYS A O 1
ATOM 1576 N N . ARG A 1 195 ? -0.095 4.534 0.796 1.00 86.69 195 ARG A N 1
ATOM 1577 C CA . ARG A 1 195 ? -1.039 3.836 1.688 1.00 86.69 195 ARG A CA 1
ATOM 1578 C C . ARG A 1 195 ? -0.677 4.056 3.149 1.00 86.69 195 ARG A C 1
ATOM 1580 O O . ARG A 1 195 ? -1.539 4.409 3.944 1.00 86.69 195 ARG A O 1
ATOM 1587 N N . LEU A 1 196 ? 0.604 3.900 3.486 1.00 87.75 196 LEU A N 1
ATOM 1588 C CA . LEU A 1 196 ? 1.094 4.135 4.844 1.00 87.75 196 LEU A CA 1
ATOM 1589 C C . LEU A 1 196 ? 0.896 5.589 5.279 1.00 87.75 196 LEU A C 1
ATOM 1591 O O . LEU A 1 196 ? 0.489 5.815 6.410 1.00 87.75 196 LEU A O 1
ATOM 1595 N N . SER A 1 197 ? 1.122 6.565 4.397 1.00 88.00 197 SER A N 1
ATOM 1596 C CA . SER A 1 197 ? 0.910 7.979 4.717 1.00 88.00 197 SER A CA 1
ATOM 1597 C C . SER A 1 197 ? -0.559 8.268 5.010 1.00 88.00 197 SER A C 1
ATOM 1599 O O . SER A 1 197 ? -0.860 8.996 5.946 1.00 88.00 197 SER A O 1
ATOM 1601 N N . ARG A 1 198 ? -1.483 7.658 4.256 1.00 85.69 198 ARG A N 1
ATOM 1602 C CA . ARG A 1 198 ? -2.925 7.801 4.488 1.00 85.69 198 ARG A CA 1
ATOM 1603 C C . ARG A 1 198 ? -3.366 7.155 5.799 1.00 85.69 198 ARG A C 1
ATOM 1605 O O . ARG A 1 198 ? -4.088 7.787 6.558 1.00 85.69 198 ARG A O 1
ATOM 1612 N N . ILE A 1 199 ? -2.913 5.932 6.080 1.00 87.12 199 ILE A N 1
ATOM 1613 C CA . ILE A 1 199 ? -3.165 5.273 7.372 1.00 87.12 199 ILE A CA 1
ATOM 1614 C C . ILE A 1 199 ? -2.624 6.149 8.511 1.00 87.12 199 ILE A C 1
ATOM 1616 O O . ILE A 1 199 ? -3.322 6.385 9.490 1.00 87.12 199 ILE A O 1
ATOM 1620 N N . GLY A 1 200 ? -1.412 6.689 8.347 1.00 85.88 200 GLY A N 1
ATOM 1621 C CA . GLY A 1 200 ? -0.809 7.634 9.280 1.00 85.88 200 GLY A CA 1
ATOM 1622 C C . GLY A 1 200 ? -1.667 8.879 9.498 1.00 85.88 200 GLY A C 1
ATOM 1623 O O . GLY A 1 200 ? -1.924 9.220 10.645 1.00 85.88 200 GLY A O 1
ATOM 1624 N N . ALA A 1 201 ? -2.159 9.515 8.433 1.00 84.50 201 ALA A N 1
ATOM 1625 C CA . ALA A 1 201 ? -3.030 10.689 8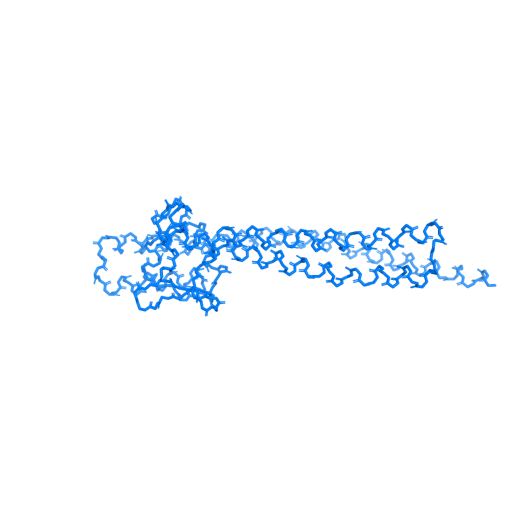.526 1.00 84.50 201 ALA A CA 1
ATOM 1626 C C . ALA A 1 201 ? -4.332 10.388 9.287 1.00 84.50 201 ALA A C 1
ATOM 1628 O O . ALA A 1 201 ? -4.720 11.146 10.167 1.00 84.50 201 ALA A O 1
ATOM 1629 N N . VAL A 1 202 ? -4.962 9.239 9.022 1.00 85.44 202 VAL A N 1
ATOM 1630 C CA . VAL A 1 202 ? -6.171 8.807 9.746 1.00 85.44 202 VAL A CA 1
ATOM 1631 C C . VAL A 1 202 ? -5.888 8.590 11.237 1.00 85.44 202 VAL A C 1
ATOM 1633 O O . VAL A 1 202 ? -6.710 8.937 12.077 1.00 85.44 202 VAL A O 1
ATOM 1636 N N . ILE A 1 203 ? -4.713 8.056 11.579 1.00 85.00 203 ILE A N 1
ATOM 1637 C CA . ILE A 1 203 ? -4.291 7.843 12.971 1.00 85.00 203 ILE A CA 1
ATOM 1638 C C . ILE A 1 203 ? -3.999 9.161 13.702 1.00 85.00 203 ILE A C 1
ATOM 1640 O O . ILE A 1 203 ? -4.292 9.258 14.890 1.00 85.00 203 ILE A O 1
ATOM 1644 N N . HIS A 1 204 ? -3.385 10.138 13.029 1.00 81.19 204 HIS A N 1
ATOM 1645 C CA . HIS A 1 204 ? -2.890 11.366 13.669 1.00 81.19 204 HIS A CA 1
ATOM 1646 C C . HIS A 1 204 ? -3.937 12.485 13.762 1.00 81.19 204 HIS A C 1
ATOM 1648 O O . HIS A 1 204 ? -3.680 13.466 14.443 1.00 81.19 204 HIS A O 1
ATOM 1654 N N . GLY A 1 205 ? -5.113 12.318 13.155 1.00 62.22 205 GLY A N 1
ATOM 1655 C CA . GLY A 1 205 ? -6.177 13.324 13.142 1.00 62.22 205 GLY A CA 1
ATOM 1656 C C . GLY A 1 205 ? -6.443 13.770 11.711 1.00 62.22 205 GLY A C 1
ATOM 1657 O O . GLY A 1 205 ? -5.524 14.165 11.004 1.00 62.22 205 GLY A O 1
ATOM 1658 N N . GLY A 1 206 ? -7.686 13.644 11.245 1.00 53.19 206 GLY A N 1
ATOM 1659 C CA . GLY A 1 206 ? -8.068 13.927 9.861 1.00 53.19 206 GLY A CA 1
ATOM 1660 C C . GLY A 1 206 ? -7.714 15.343 9.387 1.00 53.19 206 GLY A C 1
ATOM 1661 O O . GLY A 1 206 ? -8.520 16.247 9.519 1.00 53.19 206 GLY A O 1
ATOM 1662 N N . SER A 1 207 ? -6.519 15.518 8.823 1.00 36.44 207 SER A N 1
ATOM 1663 C CA . SER A 1 207 ? -6.122 16.411 7.723 1.00 36.44 207 SER A CA 1
ATOM 1664 C C . SER A 1 207 ? -4.580 16.402 7.631 1.00 36.44 207 SER A C 1
ATOM 1666 O O . SER A 1 207 ? -3.916 16.403 8.667 1.00 36.44 207 SER A O 1
ATOM 1668 N N . PRO A 1 208 ? -3.957 16.395 6.436 1.00 40.66 208 PRO A N 1
ATOM 1669 C CA . PRO A 1 208 ? -2.498 16.298 6.265 1.00 40.66 208 PRO A CA 1
ATOM 1670 C C . PRO A 1 208 ? -1.663 17.479 6.802 1.00 40.66 208 PRO A C 1
ATOM 1672 O O . PRO A 1 208 ? -0.442 17.470 6.637 1.00 40.66 208 PRO A O 1
ATOM 1675 N N . GLU A 1 209 ? -2.278 18.503 7.394 1.00 41.69 209 GLU A N 1
ATOM 1676 C CA . GLU A 1 209 ? -1.620 19.786 7.675 1.00 41.69 209 GLU A CA 1
ATOM 1677 C C . GLU A 1 209 ? -0.896 19.863 9.032 1.00 41.69 209 GLU A C 1
ATOM 1679 O O . GLU A 1 209 ? 0.054 20.633 9.162 1.00 41.69 209 GLU A O 1
ATOM 1684 N N . GLU A 1 210 ? -1.202 19.005 10.012 1.00 41.91 210 GLU A N 1
ATOM 1685 C CA . GLU A 1 210 ? -0.516 19.051 11.321 1.00 41.91 210 GLU A CA 1
ATOM 1686 C C . GLU A 1 210 ? 0.902 18.448 11.322 1.00 41.91 210 GLU A C 1
ATOM 1688 O O . GLU A 1 210 ? 1.666 18.636 12.267 1.00 41.91 210 GLU A O 1
ATOM 1693 N N . GLN A 1 211 ? 1.332 17.793 10.238 1.00 44.50 211 GLN A N 1
ATOM 1694 C CA . GLN A 1 211 ? 2.696 17.251 10.134 1.00 44.50 211 GLN A CA 1
ATOM 1695 C C . GLN A 1 211 ? 3.780 18.309 9.860 1.00 44.50 211 GLN A C 1
ATOM 1697 O O . GLN A 1 211 ? 4.952 17.955 9.719 1.00 44.50 211 GLN A O 1
ATOM 1702 N N . VAL A 1 212 ? 3.426 19.595 9.759 1.00 45.88 212 VAL A N 1
ATOM 1703 C CA . VAL A 1 212 ? 4.401 20.670 9.509 1.00 45.88 212 VAL A CA 1
ATOM 1704 C C . VAL A 1 212 ? 5.057 21.189 10.797 1.00 45.88 212 VAL A C 1
ATOM 1706 O O . VAL A 1 212 ? 6.183 21.668 10.713 1.00 45.88 212 VAL A O 1
ATOM 1709 N N . ASN A 1 213 ? 4.451 21.009 11.979 1.00 40.97 213 ASN A N 1
ATOM 1710 C CA . ASN A 1 213 ? 4.930 21.660 13.213 1.00 40.97 213 ASN A CA 1
ATOM 1711 C C . ASN A 1 213 ? 5.508 20.744 14.302 1.00 40.97 213 ASN A C 1
ATOM 1713 O O . ASN A 1 213 ? 5.908 21.241 15.347 1.00 40.97 213 ASN A O 1
ATOM 1717 N N . SER A 1 214 ? 5.629 19.435 14.078 1.00 38.12 214 SER A N 1
ATOM 1718 C CA . SER A 1 214 ? 6.306 18.533 15.025 1.00 38.12 214 SER A CA 1
ATOM 1719 C C . SER A 1 214 ? 7.665 18.063 14.490 1.00 38.12 214 SER A C 1
ATOM 1721 O O . SER A 1 214 ? 7.920 16.860 14.370 1.00 38.12 214 SER A O 1
ATOM 1723 N N . GLY A 1 215 ? 8.513 19.012 14.085 1.00 32.50 215 GLY A N 1
ATOM 1724 C CA . GLY A 1 215 ? 9.953 18.775 13.953 1.00 32.50 215 GLY A CA 1
ATOM 1725 C C . GLY A 1 215 ? 10.603 18.753 15.343 1.00 32.50 215 GLY A C 1
ATOM 1726 O O . GLY A 1 215 ? 10.082 19.411 16.240 1.00 32.50 215 GLY A O 1
ATOM 1727 N N . PRO A 1 216 ? 11.678 17.977 15.560 1.00 42.91 216 PRO A N 1
ATOM 1728 C CA . PRO A 1 216 ? 12.353 17.951 16.849 1.00 42.91 216 PRO A CA 1
ATOM 1729 C C . PRO A 1 216 ? 13.085 19.281 17.059 1.00 42.91 216 PRO A C 1
ATOM 1731 O O . PRO A 1 216 ? 13.898 19.665 16.216 1.00 42.91 216 PRO A O 1
ATOM 1734 N N . GLU A 1 217 ? 12.768 19.964 18.158 1.00 36.62 217 GLU A N 1
ATOM 1735 C CA . GLU A 1 217 ? 13.733 20.837 18.838 1.00 36.62 217 GLU A CA 1
ATOM 1736 C C . GLU A 1 217 ? 14.881 19.997 19.417 1.00 36.62 217 GLU A C 1
ATOM 1738 O O . GLU A 1 217 ? 14.617 18.844 19.845 1.00 36.62 217 GLU A O 1
#

Sequence (217 aa):
MLPLLAEKLPQLSIAASLAFAILVPGPRLFFQILPEWREQKRKSNTEVFDRLCEVYRQYREQPDDDAIRAQLEFSATDYCKTHVNHRLVAIAFRSDSAVQVFQDLRRATHKVIYRNGKFQVATRPHSFPTEKRVKIWSWSALSIYFLAALMVFLGFASLGMELFDPAIAVAIIILAVIPAWLSFEAAAYTRQLKRLSRIGAVIHGGSPEEQVNSGPE

Radius of gyration: 26.35 Å; chains: 1; bounding box: 51×46×79 Å

Secondary structure (DSSP, 8-state):
--HHHHTTHHHHHHHHHHHHHHHTHHHHHHHHHHHHHHHHHHHHHHHHHHHHHHHHHHHHH-TT-HHHHHHHHHHHHHHHTS---HHHHHHHHHSTTHHHHHHHHHTSTTTEEEETTEEEESSSSSSPPPHHHHHHHHHHHHHHHHHHHHHHHHHHHHHHHT-S-HHHHHHHHHHTHHHHHHHHHHHHHHHHHHHHHHHHHHHH-SSTTGGGS----

Organism: NCBI:txid77098